Protein AF-A0A1M6LC86-F1 (afdb_monomer_lite)

Sequence (223 aa):
MSDSKTRDWLEAHRDYAHEDRCLIWPFTRDRRDGRGRTSLDGERRAHPIMCKMVNGPPPADKPQAAHSCGNGHLGCVNPRHLSWANNSENQHQRYAHGRANSHTQGSRSQFTPEQIETIRSQWGEFTQERLAEMYGVSISTIQYYLNDREKRGHDGVKHWSSDDDDQLRQGVAEGLSLNQLAALVGRSRKATEHRVYRIGLTSGQRPTPKKERGLSEEAGGRT

Structure (mmCIF, N/CA/C/O backbone):
data_AF-A0A1M6LC86-F1
#
_entry.id   AF-A0A1M6LC86-F1
#
loop_
_atom_site.group_PDB
_atom_site.id
_atom_site.type_symbol
_atom_site.label_atom_id
_atom_site.label_alt_id
_atom_site.label_comp_id
_atom_site.label_asym_id
_atom_site.label_entity_id
_atom_site.label_seq_id
_atom_site.pdbx_PDB_ins_code
_atom_site.Cartn_x
_atom_site.Cartn_y
_atom_site.Cartn_z
_atom_site.occupancy
_atom_site.B_iso_or_equiv
_atom_site.auth_seq_id
_atom_site.auth_comp_id
_atom_site.auth_asym_id
_atom_site.auth_atom_id
_atom_site.pdbx_PDB_model_num
ATOM 1 N N . MET A 1 1 ? 33.631 -2.565 -12.394 1.00 45.91 1 MET A N 1
ATOM 2 C CA . MET A 1 1 ? 33.540 -3.558 -13.494 1.00 45.91 1 MET A CA 1
ATOM 3 C C . MET A 1 1 ? 32.195 -4.298 -13.566 1.00 45.91 1 MET A C 1
ATOM 5 O O . MET A 1 1 ? 31.911 -4.861 -14.612 1.00 45.91 1 MET A O 1
ATOM 9 N N . SER A 1 2 ? 31.341 -4.284 -12.527 1.00 58.00 2 SER A N 1
ATOM 10 C CA . SER A 1 2 ? 30.025 -4.959 -12.557 1.00 58.00 2 SER A CA 1
ATOM 11 C C . SER A 1 2 ? 28.951 -4.228 -13.383 1.00 58.00 2 SER A C 1
ATOM 13 O O . SER A 1 2 ? 28.090 -4.887 -13.960 1.00 58.00 2 SER A O 1
ATOM 15 N N . ASP A 1 3 ? 29.003 -2.893 -13.459 1.00 64.56 3 ASP A N 1
ATOM 16 C CA . ASP A 1 3 ? 27.892 -2.084 -13.991 1.00 64.56 3 ASP A CA 1
ATOM 17 C C . ASP A 1 3 ? 27.724 -2.181 -15.519 1.00 64.56 3 ASP A C 1
ATOM 19 O O . ASP A 1 3 ? 26.595 -2.144 -16.008 1.00 64.56 3 ASP A O 1
ATOM 23 N N . SER A 1 4 ? 28.819 -2.394 -16.267 1.00 79.12 4 SER A N 1
ATOM 24 C CA . SER A 1 4 ? 28.772 -2.622 -17.726 1.00 79.12 4 SER A CA 1
ATOM 25 C C . SER A 1 4 ? 27.978 -3.884 -18.047 1.00 79.12 4 SER A C 1
ATOM 27 O O . SER A 1 4 ? 26.986 -3.825 -18.756 1.00 79.12 4 SER A O 1
ATOM 29 N N . LYS A 1 5 ? 28.310 -5.011 -17.401 1.00 89.44 5 LYS A N 1
ATOM 30 C CA . LYS A 1 5 ? 27.673 -6.308 -17.674 1.00 89.44 5 LYS A CA 1
ATOM 31 C C . LYS A 1 5 ? 26.162 -6.296 -17.421 1.00 89.44 5 LYS A C 1
ATOM 33 O O . LYS A 1 5 ? 25.410 -6.949 -18.139 1.00 89.44 5 LYS A O 1
ATOM 38 N N . THR A 1 6 ? 25.712 -5.578 -16.390 1.00 92.69 6 THR A N 1
ATOM 39 C CA . THR A 1 6 ? 24.280 -5.427 -16.103 1.00 92.69 6 THR A CA 1
ATOM 40 C C . THR A 1 6 ? 23.568 -4.548 -17.126 1.00 92.69 6 THR A C 1
ATOM 42 O O . THR A 1 6 ? 22.430 -4.859 -17.471 1.00 92.69 6 THR A O 1
ATOM 45 N N . ARG A 1 7 ? 24.222 -3.484 -17.618 1.00 93.69 7 ARG A N 1
ATOM 46 C CA . ARG A 1 7 ? 23.675 -2.613 -18.666 1.00 93.69 7 ARG A CA 1
ATOM 47 C C . ARG A 1 7 ? 23.566 -3.368 -19.985 1.00 93.69 7 ARG A C 1
ATOM 49 O O . ARG A 1 7 ? 22.463 -3.476 -20.507 1.00 93.69 7 ARG A O 1
ATOM 56 N N . ASP A 1 8 ? 24.665 -3.972 -20.430 1.00 95.00 8 ASP A N 1
ATOM 57 C CA . ASP A 1 8 ? 24.753 -4.700 -21.700 1.00 95.00 8 ASP A CA 1
ATOM 58 C C . ASP A 1 8 ? 23.691 -5.807 -21.776 1.00 95.00 8 ASP A C 1
ATOM 60 O O . ASP A 1 8 ? 23.038 -6.009 -22.799 1.00 95.00 8 ASP A O 1
ATOM 64 N N . TRP A 1 9 ? 23.455 -6.508 -20.659 1.00 96.31 9 TRP A N 1
ATOM 65 C CA . TRP A 1 9 ? 22.423 -7.538 -20.602 1.00 96.31 9 TRP A CA 1
ATOM 66 C C . TRP A 1 9 ? 21.007 -6.960 -20.707 1.00 96.31 9 TRP A C 1
ATOM 68 O O . TRP A 1 9 ? 20.184 -7.528 -21.421 1.00 96.31 9 TRP A O 1
ATOM 78 N N . LEU A 1 10 ? 20.702 -5.851 -20.021 1.00 96.31 10 LEU A N 1
ATOM 79 C CA . LEU A 1 10 ? 19.389 -5.203 -20.132 1.00 96.31 10 LEU A CA 1
ATOM 80 C C . LEU A 1 10 ? 19.144 -4.705 -21.561 1.00 96.31 10 LEU A C 1
ATOM 82 O O . LEU A 1 10 ? 18.071 -4.946 -22.107 1.00 96.31 10 LEU A O 1
ATOM 86 N N . GLU A 1 11 ? 20.149 -4.085 -22.182 1.00 95.88 11 GLU A N 1
ATOM 87 C CA . GLU A 1 11 ? 20.077 -3.599 -23.562 1.00 95.88 11 GLU A CA 1
ATOM 88 C C . GLU A 1 11 ? 19.833 -4.739 -24.554 1.00 95.88 11 GLU A C 1
ATOM 90 O O . GLU A 1 11 ? 18.930 -4.638 -25.382 1.00 95.88 11 GLU A O 1
ATOM 95 N N . ALA A 1 12 ? 20.543 -5.862 -24.412 1.00 96.81 12 ALA A N 1
ATOM 96 C CA . ALA A 1 12 ? 20.359 -7.038 -25.263 1.00 96.81 12 ALA A CA 1
ATOM 97 C C . ALA A 1 12 ? 18.967 -7.690 -25.140 1.00 96.81 12 ALA A C 1
ATOM 99 O O . ALA A 1 12 ? 18.560 -8.438 -26.027 1.00 96.81 12 ALA A O 1
ATOM 100 N N . HIS A 1 13 ? 18.231 -7.429 -24.053 1.00 97.12 13 HIS A N 1
ATOM 101 C CA . HIS A 1 13 ? 16.917 -8.028 -23.790 1.00 97.12 13 HIS A CA 1
ATOM 102 C C . HIS A 1 13 ? 15.770 -7.008 -23.777 1.00 97.12 13 HIS A C 1
ATOM 104 O O . HIS A 1 13 ? 14.646 -7.358 -23.410 1.00 97.12 13 HIS A O 1
ATOM 110 N N . ARG A 1 14 ? 16.016 -5.760 -24.195 1.00 95.81 14 ARG A N 1
ATOM 111 C CA . ARG A 1 14 ? 14.991 -4.703 -24.217 1.00 95.81 14 ARG A CA 1
ATOM 112 C C . ARG A 1 14 ? 13.806 -5.019 -25.135 1.00 95.81 14 ARG A C 1
ATOM 114 O O . ARG A 1 14 ? 12.700 -4.562 -24.876 1.00 95.81 14 ARG A O 1
ATOM 121 N N . ASP A 1 15 ? 14.036 -5.849 -26.151 1.00 94.06 15 ASP A N 1
ATOM 122 C CA . ASP A 1 15 ? 13.035 -6.253 -27.143 1.00 94.06 15 ASP A CA 1
ATOM 123 C C . ASP A 1 15 ? 12.469 -7.662 -26.883 1.00 94.06 15 ASP A C 1
ATOM 125 O O . ASP A 1 15 ? 11.796 -8.234 -27.743 1.00 94.06 15 ASP A O 1
ATOM 129 N N . TYR A 1 16 ? 12.713 -8.238 -25.695 1.00 96.00 16 TYR A N 1
ATOM 130 C CA . TYR A 1 16 ? 12.311 -9.604 -25.339 1.00 96.00 16 TYR A CA 1
ATOM 131 C C . TYR A 1 16 ? 10.834 -9.892 -25.658 1.00 96.00 16 TYR A C 1
ATOM 133 O O . TYR A 1 16 ? 9.931 -9.349 -25.021 1.00 96.00 16 TYR A O 1
ATOM 141 N N . ALA A 1 17 ? 10.602 -10.755 -26.654 1.00 90.50 17 ALA A N 1
ATOM 142 C CA . ALA A 1 17 ? 9.337 -10.875 -27.386 1.00 90.50 17 ALA A CA 1
ATOM 143 C C . ALA A 1 17 ? 8.165 -11.499 -26.609 1.00 90.50 17 ALA A C 1
ATOM 145 O O . ALA A 1 17 ? 7.016 -11.329 -27.002 1.00 90.50 17 ALA A O 1
ATOM 146 N N . HIS A 1 18 ? 8.432 -12.245 -25.535 1.00 90.38 18 HIS A N 1
ATOM 147 C CA . HIS A 1 18 ? 7.413 -13.091 -24.910 1.00 90.38 18 HIS A CA 1
ATOM 148 C C . HIS A 1 18 ? 6.571 -12.323 -23.891 1.00 90.38 18 HIS A C 1
ATOM 150 O O . HIS A 1 18 ? 7.086 -11.884 -22.869 1.00 90.38 18 HIS A O 1
ATOM 156 N N . GLU A 1 19 ? 5.271 -12.199 -24.148 1.00 87.62 19 GLU A N 1
ATOM 157 C CA . GLU A 1 19 ? 4.296 -11.514 -23.281 1.00 87.62 19 GLU A CA 1
ATOM 158 C C . GLU A 1 19 ? 3.812 -12.366 -22.110 1.00 87.62 19 GLU A C 1
ATOM 160 O O . GLU A 1 19 ? 3.428 -11.849 -21.068 1.00 87.62 19 GLU A O 1
ATOM 165 N N . ASP A 1 20 ? 3.860 -13.682 -22.254 1.00 85.38 20 ASP A N 1
ATOM 166 C CA . ASP A 1 20 ? 3.350 -14.667 -21.305 1.00 85.38 20 ASP A CA 1
ATOM 167 C C . ASP A 1 20 ? 4.427 -15.173 -20.330 1.00 85.38 20 ASP A C 1
ATOM 169 O O . ASP A 1 20 ? 4.117 -15.710 -19.265 1.00 85.38 20 ASP A O 1
ATOM 173 N N . ARG A 1 21 ? 5.712 -14.972 -20.652 1.00 90.88 21 ARG A N 1
ATOM 174 C CA . ARG A 1 21 ? 6.843 -15.508 -19.878 1.00 90.88 21 ARG A CA 1
ATOM 175 C C . ARG A 1 21 ? 7.618 -14.422 -19.155 1.00 90.88 21 ARG A C 1
ATOM 177 O O . ARG A 1 21 ? 7.910 -13.368 -19.705 1.00 90.88 21 ARG A O 1
ATOM 184 N N . CYS A 1 22 ? 8.006 -14.674 -17.909 1.00 95.12 22 CYS A N 1
ATOM 185 C CA . CYS A 1 22 ? 8.882 -13.753 -17.192 1.00 95.12 22 CYS A CA 1
ATOM 186 C C . CYS A 1 22 ? 10.327 -13.872 -17.688 1.00 95.12 22 CYS A C 1
ATOM 188 O O . CYS A 1 22 ? 10.890 -14.962 -17.738 1.00 95.12 22 CYS A O 1
ATOM 190 N N . LEU A 1 23 ? 10.949 -12.727 -17.953 1.00 96.44 23 LEU A N 1
ATOM 191 C CA . LEU A 1 23 ? 12.389 -12.610 -18.118 1.00 96.44 23 LEU A CA 1
ATOM 192 C C . LEU A 1 23 ? 12.995 -12.400 -16.729 1.00 96.44 23 LEU A C 1
ATOM 194 O O . LEU A 1 23 ? 12.809 -11.344 -16.123 1.00 96.44 23 LEU A O 1
ATOM 198 N N . ILE A 1 24 ? 13.649 -13.422 -16.185 1.00 96.81 24 ILE A N 1
ATOM 199 C CA . ILE A 1 24 ? 14.181 -13.383 -14.820 1.00 96.81 24 ILE A CA 1
ATOM 200 C C . ILE A 1 24 ? 15.589 -12.797 -14.819 1.00 96.81 24 ILE A C 1
ATOM 202 O O . ILE A 1 24 ? 16.444 -13.212 -15.597 1.00 96.81 24 ILE A O 1
ATOM 206 N N . TRP A 1 25 ? 15.830 -11.849 -13.912 1.00 96.69 25 TRP A N 1
ATOM 207 C CA . TRP A 1 25 ? 17.138 -11.242 -13.696 1.00 96.69 25 TRP A CA 1
ATOM 208 C C . TRP A 1 25 ? 18.194 -12.314 -13.380 1.00 96.69 25 TRP A C 1
ATOM 210 O O . TRP A 1 25 ? 18.061 -12.992 -12.355 1.00 96.69 25 TRP A O 1
ATOM 220 N N . PRO A 1 26 ? 19.246 -12.469 -14.207 1.00 95.81 26 PRO A N 1
ATOM 221 C CA . PRO A 1 26 ? 20.194 -13.575 -14.070 1.00 95.81 26 PRO A CA 1
ATOM 222 C C . PRO A 1 26 ? 21.295 -13.298 -13.038 1.00 95.81 26 PRO A C 1
ATOM 224 O O . PRO A 1 26 ? 22.107 -14.173 -12.749 1.00 95.81 26 PRO A O 1
ATOM 227 N N . PHE A 1 27 ? 21.351 -12.079 -12.495 1.00 94.31 27 PHE A N 1
ATOM 228 C CA . PHE A 1 27 ? 22.344 -11.673 -11.506 1.00 94.31 27 PHE A CA 1
ATOM 229 C C . PHE A 1 27 ? 21.750 -11.661 -10.091 1.00 94.31 27 PHE A C 1
ATOM 231 O O . PHE A 1 27 ? 20.669 -12.188 -9.822 1.00 94.31 27 PHE A O 1
ATOM 238 N N . THR A 1 28 ? 22.473 -11.042 -9.156 1.00 94.44 28 THR A N 1
ATOM 239 C CA . THR A 1 28 ? 22.087 -10.951 -7.749 1.00 94.44 28 THR A CA 1
ATOM 240 C C . THR A 1 28 ? 20.668 -10.412 -7.584 1.00 94.44 28 THR A C 1
ATOM 242 O O . THR A 1 28 ? 20.334 -9.326 -8.059 1.00 94.44 28 THR A O 1
ATOM 245 N N . ARG A 1 29 ? 19.851 -11.154 -6.837 1.00 94.94 29 ARG A N 1
ATOM 246 C CA . ARG A 1 29 ? 18.542 -10.719 -6.346 1.00 94.94 29 ARG A CA 1
ATOM 247 C C . ARG A 1 29 ? 18.636 -10.398 -4.861 1.00 94.94 29 ARG A C 1
ATOM 249 O O . ARG A 1 29 ? 19.466 -10.966 -4.147 1.00 94.94 29 ARG A O 1
ATOM 256 N N . ASP A 1 30 ? 17.828 -9.456 -4.403 1.00 91.50 30 ASP A N 1
ATOM 257 C CA . ASP A 1 30 ? 17.772 -9.119 -2.991 1.00 91.50 30 ASP A CA 1
ATOM 258 C C . ASP A 1 30 ? 17.136 -10.272 -2.206 1.00 91.50 30 ASP A C 1
ATOM 260 O O . ASP A 1 30 ? 16.124 -10.831 -2.622 1.00 91.50 30 ASP A O 1
ATOM 264 N N . ARG A 1 31 ? 17.724 -10.652 -1.070 1.00 89.25 31 ARG A N 1
ATOM 265 C CA . ARG A 1 31 ? 17.225 -11.786 -0.276 1.00 89.25 31 ARG A CA 1
ATOM 266 C C . ARG A 1 31 ? 15.901 -11.485 0.427 1.00 89.25 31 ARG A C 1
ATOM 268 O O . ARG A 1 31 ? 15.200 -12.421 0.788 1.00 89.25 31 ARG A O 1
ATOM 275 N N . ARG A 1 32 ? 15.570 -10.208 0.645 1.00 87.81 32 ARG A N 1
ATOM 276 C CA . ARG A 1 32 ? 14.365 -9.791 1.368 1.00 87.81 32 ARG A CA 1
ATOM 277 C C . ARG A 1 32 ? 13.140 -9.751 0.465 1.00 87.81 32 ARG A C 1
ATOM 279 O O . ARG A 1 32 ? 12.074 -10.184 0.884 1.00 87.81 32 ARG A O 1
ATOM 286 N N . ASP A 1 33 ? 13.271 -9.176 -0.728 1.00 88.62 33 ASP A N 1
ATOM 287 C CA . ASP A 1 33 ? 12.136 -8.951 -1.634 1.00 88.62 33 ASP A CA 1
ATOM 288 C C . ASP A 1 33 ? 12.248 -9.688 -2.979 1.00 88.62 33 ASP A C 1
ATOM 290 O O . ASP A 1 33 ? 11.335 -9.591 -3.800 1.00 88.62 33 ASP A O 1
ATOM 294 N N . GLY A 1 34 ? 13.347 -10.419 -3.203 1.00 91.38 34 GLY A N 1
ATOM 295 C CA . GLY A 1 34 ? 13.603 -11.236 -4.391 1.00 91.38 34 GLY A CA 1
ATOM 296 C C . GLY A 1 34 ? 13.790 -10.442 -5.688 1.00 91.38 34 GLY A C 1
ATOM 297 O O . GLY A 1 34 ? 13.928 -11.028 -6.766 1.00 91.38 34 GLY A O 1
ATOM 298 N N . ARG A 1 35 ? 13.830 -9.105 -5.621 1.00 94.19 35 ARG A N 1
ATOM 299 C CA . ARG A 1 35 ? 13.973 -8.246 -6.801 1.00 94.19 35 ARG A CA 1
ATOM 300 C C . ARG A 1 35 ? 15.411 -8.253 -7.307 1.00 94.19 35 ARG A C 1
ATOM 302 O O . ARG A 1 35 ? 16.360 -8.311 -6.527 1.00 94.19 35 ARG A O 1
ATOM 309 N N . GLY A 1 36 ? 15.581 -8.145 -8.624 1.00 95.06 36 GLY A N 1
ATOM 310 C CA . GLY A 1 36 ? 16.905 -8.008 -9.231 1.00 95.06 36 GLY A CA 1
ATOM 311 C C . GLY A 1 36 ? 17.622 -6.752 -8.740 1.00 95.06 36 GLY A C 1
ATOM 312 O O . GLY A 1 36 ? 17.042 -5.665 -8.793 1.00 95.06 36 GLY A O 1
ATOM 313 N N . ARG A 1 37 ? 18.860 -6.908 -8.259 1.00 94.50 37 ARG A N 1
ATOM 314 C CA . ARG A 1 37 ? 19.716 -5.812 -7.795 1.00 94.50 37 ARG A CA 1
ATOM 315 C C . ARG A 1 37 ? 20.705 -5.382 -8.862 1.00 94.50 37 ARG A C 1
ATOM 317 O O . ARG A 1 37 ? 21.266 -6.213 -9.574 1.00 94.50 37 ARG A O 1
ATOM 324 N N . THR A 1 38 ? 20.935 -4.081 -8.904 1.00 92.88 38 THR A N 1
ATOM 325 C CA . THR A 1 38 ? 21.927 -3.404 -9.740 1.00 92.88 38 THR A CA 1
ATOM 326 C C . THR A 1 38 ? 22.333 -2.098 -9.046 1.00 92.88 38 THR A C 1
ATOM 328 O O . THR A 1 38 ? 21.739 -1.752 -8.028 1.00 92.88 38 THR A O 1
ATOM 331 N N . SER A 1 39 ? 23.348 -1.409 -9.556 1.00 90.31 39 SER A N 1
ATOM 332 C CA . SER A 1 39 ? 23.731 -0.049 -9.134 1.00 90.31 39 SER A CA 1
ATOM 333 C C . SER A 1 39 ? 23.780 0.909 -10.329 1.00 90.31 39 SER A C 1
ATOM 335 O O . SER A 1 39 ? 24.422 1.957 -10.287 1.00 90.31 39 SER A O 1
ATOM 337 N N . LEU A 1 40 ? 23.135 0.514 -11.425 1.00 88.81 40 LEU A N 1
ATOM 338 C CA . LEU A 1 40 ? 23.197 1.188 -12.706 1.00 88.81 40 LEU A CA 1
ATOM 339 C C . LEU A 1 40 ? 22.372 2.482 -12.686 1.00 88.81 40 LEU A C 1
ATOM 341 O O . LEU A 1 40 ? 21.235 2.492 -12.226 1.00 88.81 40 LEU A O 1
ATOM 345 N N . ASP A 1 41 ? 22.957 3.574 -13.181 1.00 84.69 41 ASP A N 1
ATOM 346 C CA . ASP A 1 41 ? 22.339 4.908 -13.251 1.00 84.69 41 ASP A CA 1
ATOM 347 C C . ASP A 1 41 ? 21.768 5.408 -11.905 1.00 84.69 41 ASP A C 1
ATOM 349 O O . ASP A 1 41 ? 20.780 6.141 -11.863 1.00 84.69 41 ASP A O 1
ATOM 353 N N . GLY A 1 42 ? 22.378 4.993 -10.786 1.00 86.19 42 GLY A N 1
ATOM 354 C CA . GLY A 1 42 ? 21.930 5.331 -9.430 1.00 86.19 42 GLY A CA 1
ATOM 355 C C . GLY A 1 42 ? 20.708 4.541 -8.943 1.00 86.19 42 GLY A C 1
ATOM 356 O O . GLY A 1 42 ? 20.289 4.712 -7.797 1.00 86.19 42 GLY A O 1
ATOM 357 N N . GLU A 1 43 ? 20.157 3.651 -9.769 1.00 89.06 43 GLU A N 1
ATOM 358 C CA . GLU A 1 43 ? 19.012 2.814 -9.431 1.00 89.06 43 GLU A CA 1
ATOM 359 C C . GLU A 1 43 ? 19.470 1.476 -8.830 1.00 89.06 43 GLU A C 1
ATOM 361 O O . GLU A 1 43 ? 20.385 0.813 -9.321 1.00 89.06 43 GLU A O 1
ATOM 366 N N . ARG A 1 44 ? 18.811 1.059 -7.741 1.00 91.69 44 ARG A N 1
ATOM 367 C CA . ARG A 1 44 ? 19.174 -0.159 -6.996 1.00 91.69 44 ARG A CA 1
ATOM 368 C C . ARG A 1 44 ? 18.503 -1.418 -7.540 1.00 91.69 44 ARG A C 1
ATOM 370 O O . ARG A 1 44 ? 18.861 -2.537 -7.161 1.00 91.69 44 ARG A O 1
ATOM 377 N N . ARG A 1 45 ? 17.475 -1.252 -8.374 1.00 94.56 45 ARG A N 1
ATOM 378 C CA . ARG A 1 45 ? 16.613 -2.327 -8.875 1.00 94.56 45 ARG A CA 1
ATOM 379 C C . ARG A 1 45 ? 16.704 -2.438 -10.393 1.00 94.56 45 ARG A C 1
ATOM 381 O O . ARG A 1 45 ? 16.740 -1.447 -11.097 1.00 94.56 45 ARG A O 1
ATOM 388 N N . ALA A 1 46 ? 16.696 -3.659 -10.918 1.00 96.19 46 ALA A N 1
ATOM 389 C CA . ALA A 1 46 ? 16.842 -3.871 -12.363 1.00 96.19 46 ALA A CA 1
ATOM 390 C C . ALA A 1 46 ? 15.574 -3.512 -13.169 1.00 96.19 46 ALA A C 1
ATOM 392 O O . ALA A 1 46 ? 15.662 -2.994 -14.278 1.00 96.19 46 ALA A O 1
ATOM 393 N N . HIS A 1 47 ? 14.381 -3.750 -12.612 1.00 96.12 47 HIS A N 1
ATOM 394 C CA . HIS A 1 47 ? 13.121 -3.545 -13.340 1.00 96.12 47 HIS A CA 1
ATOM 395 C C . HIS A 1 47 ? 12.783 -2.076 -13.664 1.00 96.12 47 HIS A C 1
ATOM 397 O O . HIS A 1 47 ? 12.308 -1.851 -14.773 1.00 96.12 47 HIS A O 1
ATOM 403 N N . PRO A 1 48 ? 13.029 -1.056 -12.807 1.00 96.25 48 PRO A N 1
ATOM 404 C CA . PRO A 1 48 ? 12.763 0.332 -13.182 1.00 96.25 48 PRO A CA 1
ATOM 405 C C . PRO A 1 48 ? 13.699 0.806 -14.293 1.00 96.25 48 PRO A C 1
ATOM 407 O O . PRO A 1 48 ? 13.292 1.614 -15.119 1.00 96.25 48 PRO A O 1
ATOM 410 N N . ILE A 1 49 ? 14.918 0.260 -14.365 1.00 96.62 49 ILE A N 1
ATOM 411 C CA . ILE A 1 49 ? 15.853 0.550 -15.455 1.00 96.62 49 ILE A CA 1
ATOM 412 C C . ILE A 1 49 ? 15.330 -0.015 -16.771 1.00 96.62 49 ILE A C 1
ATOM 414 O O . ILE A 1 49 ? 15.229 0.733 -17.738 1.00 96.62 49 ILE A O 1
ATOM 418 N N . MET A 1 50 ? 14.930 -1.293 -16.803 1.00 97.44 50 MET A N 1
ATOM 419 C CA . MET A 1 50 ? 14.304 -1.867 -17.999 1.00 97.44 50 MET A CA 1
ATOM 420 C C . MET A 1 50 ? 13.057 -1.067 -18.404 1.00 97.44 50 MET A C 1
ATOM 422 O O . MET A 1 50 ? 12.921 -0.696 -19.563 1.00 97.44 50 MET A O 1
ATOM 426 N N . CYS A 1 51 ? 12.188 -0.729 -17.443 1.00 97.25 51 CYS A N 1
ATOM 427 C CA . CYS A 1 51 ? 10.999 0.094 -17.682 1.00 97.25 51 CYS A CA 1
ATOM 428 C C . CYS A 1 51 ? 11.368 1.449 -18.303 1.00 97.25 51 CYS A C 1
ATOM 430 O O . CYS A 1 51 ? 10.733 1.873 -19.262 1.00 97.25 51 CYS A O 1
ATOM 432 N N . LYS A 1 52 ? 12.433 2.097 -17.818 1.00 96.69 52 LYS A N 1
ATOM 433 C CA . LYS A 1 52 ? 12.945 3.352 -18.377 1.00 96.69 52 LYS A CA 1
ATOM 434 C C . LYS A 1 52 ? 13.504 3.192 -19.792 1.00 96.69 52 LYS A C 1
ATOM 436 O O . LYS A 1 52 ? 13.310 4.080 -20.616 1.00 96.69 52 LYS A O 1
ATOM 441 N N . MET A 1 53 ? 14.173 2.077 -20.089 1.00 95.31 53 MET A N 1
ATOM 442 C CA . MET A 1 53 ? 14.723 1.792 -21.420 1.00 95.31 53 MET A CA 1
ATOM 443 C C . MET A 1 53 ? 13.636 1.603 -22.486 1.00 95.31 53 MET A C 1
ATOM 445 O O . MET A 1 53 ? 13.873 1.940 -23.646 1.00 95.31 53 MET A O 1
ATOM 449 N N . VAL A 1 54 ? 12.464 1.071 -22.119 1.00 96.62 54 VAL A N 1
ATOM 450 C CA . VAL A 1 54 ? 11.377 0.794 -23.080 1.00 96.62 54 VAL A CA 1
ATOM 451 C C . VAL A 1 54 ? 10.260 1.835 -23.075 1.00 96.62 54 VAL A C 1
ATOM 453 O O . VAL A 1 54 ? 9.746 2.162 -24.137 1.00 96.62 54 VAL A O 1
ATOM 456 N N . ASN A 1 55 ? 9.926 2.407 -21.916 1.00 95.44 55 ASN A N 1
ATOM 457 C CA . ASN A 1 55 ? 8.825 3.366 -21.765 1.00 95.44 55 ASN A CA 1
ATOM 458 C C . ASN A 1 55 ? 9.299 4.818 -21.579 1.00 95.44 55 ASN A C 1
ATOM 460 O O . ASN A 1 55 ? 8.475 5.722 -21.462 1.00 95.44 55 ASN A O 1
ATOM 464 N N . GLY A 1 56 ? 10.611 5.057 -21.505 1.00 95.44 56 GLY A N 1
ATOM 465 C CA . GLY A 1 56 ? 11.162 6.366 -21.157 1.00 95.44 56 GLY A CA 1
ATOM 466 C C . GLY A 1 56 ? 11.067 6.685 -19.654 1.00 95.44 56 GLY A C 1
ATOM 467 O O . GLY A 1 56 ? 10.708 5.825 -18.844 1.00 95.44 56 GLY A O 1
ATOM 468 N N . PRO A 1 57 ? 11.442 7.910 -19.240 1.00 94.94 57 PRO A N 1
ATOM 469 C CA . PRO A 1 57 ? 11.446 8.309 -17.832 1.00 94.94 57 PRO A CA 1
ATOM 470 C C . PRO A 1 57 ? 10.042 8.249 -17.200 1.00 94.94 57 PRO A C 1
ATOM 472 O O . PRO A 1 57 ? 9.047 8.416 -17.907 1.00 94.94 57 PRO A O 1
ATOM 475 N N . PRO A 1 58 ? 9.945 8.035 -15.874 1.00 95.50 58 PRO A N 1
ATOM 476 C CA . PRO A 1 58 ? 8.659 8.006 -15.188 1.00 95.50 58 PRO A CA 1
ATOM 477 C C . PRO A 1 58 ? 7.947 9.365 -15.280 1.00 95.50 58 PRO A C 1
ATOM 479 O O . PRO A 1 58 ? 8.575 10.396 -15.014 1.00 95.50 58 PRO A O 1
ATOM 482 N N . PRO A 1 59 ? 6.640 9.390 -15.592 1.00 94.25 59 PRO A N 1
ATOM 483 C CA . PRO A 1 59 ? 5.799 10.563 -15.385 1.00 94.25 59 PRO A CA 1
ATOM 484 C C . PRO A 1 59 ? 5.766 10.974 -13.906 1.00 94.25 59 PRO A C 1
ATOM 486 O O . PRO A 1 59 ? 5.878 10.129 -13.015 1.00 94.25 59 PRO A O 1
ATOM 489 N N . ALA A 1 60 ? 5.570 12.267 -13.630 1.00 93.19 60 ALA A N 1
ATOM 490 C CA . ALA A 1 60 ? 5.592 12.807 -12.265 1.00 93.19 60 ALA A CA 1
ATOM 491 C C . ALA A 1 60 ? 4.517 12.193 -11.346 1.00 93.19 60 ALA A C 1
ATOM 493 O O . ALA A 1 60 ? 4.748 12.004 -10.153 1.00 93.19 60 ALA A O 1
ATOM 494 N N . ASP A 1 61 ? 3.355 11.852 -11.900 1.00 92.81 61 ASP A N 1
ATOM 495 C CA . ASP A 1 61 ? 2.235 11.227 -11.197 1.00 92.81 61 ASP A CA 1
ATOM 496 C C . ASP A 1 61 ? 2.382 9.702 -11.057 1.00 92.81 61 ASP A C 1
ATOM 498 O O . ASP A 1 61 ? 1.707 9.097 -10.222 1.00 92.81 61 ASP A O 1
ATOM 502 N N . LYS A 1 62 ? 3.291 9.073 -11.818 1.00 93.38 62 LYS A N 1
ATOM 503 C CA . LYS A 1 62 ? 3.490 7.614 -11.880 1.00 93.38 62 LYS A CA 1
ATOM 504 C C . LYS A 1 62 ? 4.950 7.211 -11.634 1.00 93.38 62 LYS A C 1
ATOM 506 O O . LYS A 1 62 ? 5.599 6.642 -12.513 1.00 93.38 62 LYS A O 1
ATOM 511 N N . PRO A 1 63 ? 5.486 7.458 -10.424 1.00 92.12 63 PRO A N 1
ATOM 512 C CA . PRO A 1 63 ? 6.908 7.270 -10.150 1.00 92.12 63 PRO A CA 1
ATOM 513 C C . PRO A 1 63 ? 7.340 5.802 -9.982 1.00 92.12 63 PRO A C 1
ATOM 515 O O . PRO A 1 63 ? 8.525 5.546 -9.772 1.00 92.12 63 PRO A O 1
ATOM 518 N N . GLN A 1 64 ? 6.426 4.822 -10.004 1.00 93.19 64 GLN A N 1
ATOM 519 C CA . GLN A 1 64 ? 6.748 3.419 -9.716 1.00 93.19 64 GLN A CA 1
ATOM 520 C C . GLN A 1 64 ? 6.679 2.541 -10.959 1.00 93.19 64 GLN A C 1
ATOM 522 O O . GLN A 1 64 ? 5.697 2.577 -11.686 1.00 93.19 64 GLN A O 1
ATOM 527 N N . ALA A 1 65 ? 7.681 1.687 -11.169 1.00 94.50 65 ALA A N 1
ATOM 528 C CA . ALA A 1 65 ? 7.583 0.607 -12.146 1.00 94.50 65 ALA A CA 1
ATOM 529 C C . ALA A 1 65 ? 6.776 -0.553 -11.540 1.00 94.50 65 ALA A C 1
ATOM 531 O O . ALA A 1 65 ? 7.169 -1.114 -10.511 1.00 94.50 65 ALA A O 1
ATOM 532 N N . ALA A 1 66 ? 5.654 -0.894 -12.168 1.00 93.81 66 ALA A N 1
ATOM 533 C CA . ALA A 1 66 ? 4.751 -1.958 -11.744 1.00 93.81 66 ALA A CA 1
ATOM 534 C C . ALA A 1 66 ? 4.811 -3.158 -12.697 1.00 93.81 66 ALA A C 1
ATOM 536 O O . ALA A 1 66 ? 5.191 -3.020 -13.859 1.00 93.81 66 ALA A O 1
ATOM 537 N N . HIS A 1 67 ? 4.448 -4.337 -12.181 1.00 92.88 67 HIS A N 1
ATOM 538 C CA . HIS A 1 67 ? 4.486 -5.604 -12.912 1.00 92.88 67 HIS A CA 1
ATOM 539 C C . HIS A 1 67 ? 3.076 -6.114 -13.198 1.00 92.88 67 HIS A C 1
ATOM 541 O O . HIS A 1 67 ? 2.406 -6.569 -12.271 1.00 92.88 67 HIS A O 1
ATOM 547 N N . SER A 1 68 ? 2.686 -6.189 -14.470 1.00 90.25 68 SER A N 1
ATOM 548 C CA . SER A 1 68 ? 1.411 -6.800 -14.888 1.00 90.25 68 SER A CA 1
ATOM 549 C C . SER A 1 68 ? 1.370 -8.323 -14.718 1.00 90.25 68 SER A C 1
ATOM 551 O O . SER A 1 68 ? 0.304 -8.925 -14.722 1.00 90.25 68 SER A O 1
ATOM 553 N N . CYS A 1 69 ? 2.526 -8.973 -14.556 1.00 87.00 69 CYS A N 1
ATOM 554 C CA . CYS A 1 69 ? 2.620 -10.408 -14.270 1.00 87.00 69 CYS A CA 1
ATOM 555 C C . CYS A 1 69 ? 2.588 -10.731 -12.770 1.00 87.00 69 CYS A C 1
ATOM 557 O O . CYS A 1 69 ? 2.684 -11.895 -12.379 1.00 87.00 69 CYS A O 1
ATOM 559 N N . GLY A 1 70 ? 2.613 -9.711 -11.909 1.00 86.69 70 GLY A N 1
ATOM 560 C CA . GLY A 1 70 ? 2.834 -9.846 -10.474 1.00 86.69 70 GLY A CA 1
ATOM 561 C C . GLY A 1 70 ? 4.243 -10.323 -10.090 1.00 86.69 70 GLY A C 1
ATOM 562 O O . GLY A 1 70 ? 4.717 -9.987 -9.015 1.00 86.69 70 GLY A O 1
ATOM 563 N N . ASN A 1 71 ? 4.989 -11.053 -10.923 1.00 90.25 71 ASN A N 1
ATOM 564 C CA . ASN A 1 71 ? 6.237 -11.775 -10.602 1.00 90.25 71 ASN A CA 1
ATOM 565 C C . ASN A 1 71 ? 7.493 -10.923 -10.304 1.00 90.25 71 ASN A C 1
ATOM 567 O O . ASN A 1 71 ? 8.604 -11.456 -10.290 1.00 90.25 71 ASN A O 1
ATOM 571 N N . GLY A 1 72 ? 7.360 -9.637 -9.970 1.00 89.06 72 GLY A N 1
ATOM 572 C CA . GLY A 1 72 ? 8.491 -8.768 -9.615 1.00 89.06 72 GLY A CA 1
ATOM 573 C C . GLY A 1 72 ? 9.364 -9.301 -8.470 1.00 89.06 72 GLY A C 1
ATOM 574 O O . GLY A 1 72 ? 10.589 -9.216 -8.539 1.00 89.06 72 GLY A O 1
ATOM 575 N N . HIS A 1 73 ? 8.758 -9.942 -7.464 1.00 90.00 73 HIS A N 1
ATOM 576 C CA . HIS A 1 73 ? 9.473 -10.587 -6.348 1.00 90.00 73 HIS A CA 1
ATOM 577 C C . HIS A 1 73 ? 10.263 -11.855 -6.730 1.00 90.00 73 HIS A C 1
ATOM 579 O O . HIS A 1 73 ? 11.028 -12.359 -5.923 1.00 90.00 73 HIS A O 1
ATOM 585 N N . LEU A 1 74 ? 10.095 -12.388 -7.947 1.00 91.50 74 LEU A N 1
ATOM 586 C CA . LEU A 1 74 ? 10.940 -13.473 -8.466 1.00 91.50 74 LEU A CA 1
ATOM 587 C C . LEU A 1 74 ? 12.105 -12.920 -9.295 1.00 91.50 74 LEU A C 1
ATOM 589 O O . LEU A 1 74 ? 12.909 -13.687 -9.824 1.00 91.50 74 LEU A O 1
ATOM 593 N N . GLY A 1 75 ? 12.211 -11.593 -9.409 1.00 94.06 75 GLY A N 1
ATOM 594 C CA . GLY A 1 75 ? 13.210 -10.915 -10.222 1.00 94.06 75 GLY A CA 1
ATOM 595 C C . GLY A 1 75 ? 12.783 -10.712 -11.673 1.00 94.06 75 GLY A C 1
ATOM 596 O O . GLY A 1 75 ? 13.656 -10.622 -12.528 1.00 94.06 75 GLY A O 1
ATOM 597 N N . CYS A 1 76 ? 11.480 -10.649 -11.974 1.00 96.75 76 CYS A N 1
ATOM 598 C CA . CYS A 1 76 ? 11.022 -10.353 -13.332 1.00 96.75 76 CYS A CA 1
ATOM 599 C C . CYS A 1 76 ? 11.471 -8.950 -13.785 1.00 96.75 76 CYS A C 1
ATOM 601 O O . CYS A 1 76 ? 11.257 -7.955 -13.085 1.00 96.75 76 CYS A O 1
ATOM 603 N N . VAL A 1 77 ? 12.066 -8.890 -14.973 1.00 97.44 77 VAL A N 1
ATOM 604 C CA . VAL A 1 77 ? 12.504 -7.681 -15.682 1.00 97.44 77 VAL A CA 1
ATOM 605 C C . VAL A 1 77 ? 12.032 -7.698 -17.139 1.00 97.44 77 VAL A C 1
ATOM 607 O O . VAL A 1 77 ? 12.671 -7.109 -17.998 1.00 97.44 77 VAL A O 1
ATOM 610 N N . ASN A 1 78 ? 10.940 -8.404 -17.449 1.00 97.50 78 ASN A N 1
ATOM 611 C CA . ASN A 1 78 ? 10.411 -8.440 -18.812 1.00 97.50 78 ASN A CA 1
ATOM 612 C C . ASN A 1 78 ? 9.889 -7.046 -19.213 1.00 97.50 78 ASN A C 1
ATOM 614 O O . ASN A 1 78 ? 8.997 -6.547 -18.524 1.00 97.50 78 ASN A O 1
ATOM 618 N N . PRO A 1 79 ? 10.378 -6.438 -20.312 1.00 96.75 79 PRO A N 1
ATOM 619 C CA . PRO A 1 79 ? 9.934 -5.118 -20.764 1.00 96.75 79 PRO A CA 1
ATOM 620 C C . PRO A 1 79 ? 8.418 -5.032 -20.989 1.00 96.75 79 PRO A C 1
ATOM 622 O O . PRO A 1 79 ? 7.809 -4.021 -20.658 1.00 96.75 79 PRO A O 1
ATOM 625 N N . ARG A 1 80 ? 7.786 -6.112 -21.460 1.00 95.06 80 ARG A N 1
ATOM 626 C CA . ARG A 1 80 ? 6.339 -6.176 -21.719 1.00 95.06 80 ARG A CA 1
ATOM 627 C C . ARG A 1 80 ? 5.492 -6.385 -20.460 1.00 95.06 80 ARG A C 1
ATOM 629 O O . ARG A 1 80 ? 4.274 -6.252 -20.502 1.00 95.06 80 ARG A O 1
ATOM 636 N N . HIS A 1 81 ? 6.118 -6.710 -19.325 1.00 94.62 81 HIS A N 1
ATOM 637 C CA . HIS A 1 81 ? 5.440 -6.791 -18.024 1.00 94.62 81 HIS A CA 1
ATOM 638 C C . HIS A 1 81 ? 5.523 -5.490 -17.229 1.00 94.62 81 HIS A C 1
ATOM 640 O O . HIS A 1 81 ? 4.964 -5.437 -16.137 1.00 94.62 81 HIS A O 1
ATOM 646 N N . LEU A 1 82 ? 6.243 -4.481 -17.726 1.00 96.12 82 LEU A N 1
ATOM 647 C CA . LEU A 1 82 ? 6.603 -3.287 -16.971 1.00 96.12 82 LEU A CA 1
ATOM 648 C C . LEU A 1 82 ? 5.914 -2.039 -17.512 1.00 96.12 82 LEU A C 1
ATOM 650 O O . LEU A 1 82 ? 6.013 -1.716 -18.693 1.00 96.12 82 LEU A O 1
ATOM 654 N N . SER A 1 83 ? 5.290 -1.290 -16.610 1.00 95.50 83 SER A N 1
ATOM 655 C CA . SER A 1 83 ? 4.713 0.021 -16.905 1.00 95.50 83 SER A CA 1
ATOM 656 C C . SER A 1 83 ? 4.853 0.959 -15.710 1.00 95.50 83 SER A C 1
ATOM 658 O O . SER A 1 83 ? 4.928 0.514 -14.562 1.00 95.50 83 SER A O 1
ATOM 660 N N . TRP A 1 84 ? 4.839 2.266 -15.966 1.00 96.94 84 TRP A N 1
ATOM 661 C CA . TRP A 1 84 ? 4.775 3.267 -14.904 1.00 96.94 84 TRP A CA 1
ATOM 662 C C . TRP A 1 84 ? 3.389 3.289 -14.253 1.00 96.94 84 TRP A C 1
ATOM 664 O O . TRP A 1 84 ? 2.366 3.241 -14.936 1.00 96.94 84 TRP A O 1
ATOM 674 N N . ALA A 1 85 ? 3.365 3.366 -12.929 1.00 92.62 85 ALA A N 1
ATOM 675 C CA . ALA A 1 85 ? 2.167 3.380 -12.110 1.00 92.62 85 ALA A CA 1
ATOM 676 C C . ALA A 1 85 ? 2.333 4.328 -10.919 1.00 92.62 85 ALA A C 1
ATOM 678 O O . ALA A 1 85 ? 3.437 4.566 -10.414 1.00 92.62 85 ALA A O 1
ATOM 679 N N . ASN A 1 86 ? 1.211 4.848 -10.437 1.00 91.25 86 ASN A N 1
ATOM 680 C CA . ASN A 1 86 ? 1.154 5.508 -9.142 1.00 91.25 86 ASN A CA 1
ATOM 681 C C . ASN A 1 86 ? 1.014 4.476 -8.005 1.00 91.25 86 ASN A C 1
ATOM 683 O O . ASN A 1 86 ? 0.805 3.280 -8.228 1.00 91.25 86 ASN A O 1
ATOM 687 N N . ASN A 1 87 ? 1.120 4.944 -6.759 1.00 84.38 87 ASN A N 1
ATOM 688 C CA . ASN A 1 87 ? 0.994 4.083 -5.579 1.00 84.38 87 ASN A CA 1
ATOM 689 C C . ASN A 1 87 ? -0.330 3.300 -5.553 1.00 84.38 87 ASN A C 1
ATOM 691 O O . ASN A 1 87 ? -0.327 2.122 -5.215 1.00 84.38 87 ASN A O 1
ATOM 695 N N . SER A 1 88 ? -1.450 3.942 -5.892 1.00 80.12 88 SER A N 1
ATOM 696 C CA . SER A 1 88 ? -2.784 3.328 -5.852 1.00 80.12 88 SER A CA 1
ATOM 697 C C . SER A 1 88 ? -2.927 2.227 -6.907 1.00 80.12 88 SER A C 1
ATOM 699 O O . SER A 1 88 ? -3.291 1.098 -6.586 1.00 80.12 88 SER A O 1
ATOM 701 N N . GLU A 1 89 ? -2.529 2.517 -8.148 1.00 79.25 89 GLU A N 1
ATOM 702 C CA . GLU A 1 89 ? -2.523 1.577 -9.275 1.00 79.25 89 GLU A CA 1
ATOM 703 C C . GLU A 1 89 ? -1.665 0.340 -8.968 1.00 79.25 89 GLU A C 1
ATOM 705 O O . GLU A 1 89 ? -2.115 -0.793 -9.149 1.00 79.25 89 GLU A O 1
ATOM 710 N N . ASN A 1 90 ? -0.460 0.538 -8.426 1.00 81.00 90 ASN A N 1
ATOM 711 C CA . ASN A 1 90 ? 0.435 -0.560 -8.057 1.00 81.00 90 ASN A CA 1
ATOM 712 C C . ASN A 1 90 ? -0.148 -1.427 -6.922 1.00 81.00 90 ASN A C 1
ATOM 714 O O . ASN A 1 90 ? -0.029 -2.655 -6.931 1.00 81.00 90 ASN A O 1
ATOM 718 N N . GLN A 1 91 ? -0.832 -0.814 -5.949 1.00 76.44 91 GLN A N 1
ATOM 719 C CA . GLN A 1 91 ? -1.512 -1.560 -4.888 1.00 76.44 91 GLN A CA 1
ATOM 720 C C . GLN A 1 91 ? -2.716 -2.342 -5.422 1.00 76.44 91 GLN A C 1
ATOM 722 O O . GLN A 1 91 ? -2.876 -3.507 -5.059 1.00 76.44 91 GLN A O 1
ATOM 727 N N . HIS A 1 92 ? -3.524 -1.762 -6.313 1.00 69.56 92 HIS A N 1
ATOM 728 C CA . HIS A 1 92 ? -4.635 -2.463 -6.963 1.00 69.56 92 HIS A CA 1
ATOM 729 C C . HIS A 1 92 ? -4.160 -3.676 -7.770 1.00 69.56 92 HIS A C 1
ATOM 731 O O . HIS A 1 92 ? -4.738 -4.754 -7.638 1.00 69.56 92 HIS A O 1
ATOM 737 N N . GLN A 1 93 ? -3.060 -3.555 -8.521 1.00 67.69 93 GLN A N 1
ATOM 738 C CA . GLN A 1 93 ? -2.456 -4.697 -9.220 1.00 67.69 93 GLN A CA 1
ATOM 739 C C . GLN A 1 93 ? -2.014 -5.792 -8.242 1.00 67.69 93 GLN A C 1
ATOM 741 O O . GLN A 1 93 ? -2.234 -6.980 -8.480 1.00 67.69 93 GLN A O 1
ATOM 746 N N . ARG A 1 94 ? -1.460 -5.414 -7.084 1.00 67.56 94 ARG A N 1
ATOM 747 C CA . ARG A 1 94 ? -1.104 -6.370 -6.028 1.00 67.56 94 ARG A CA 1
ATOM 748 C C . ARG A 1 94 ? -2.323 -7.156 -5.517 1.00 67.56 94 ARG A C 1
ATOM 750 O O . ARG A 1 94 ? -2.191 -8.356 -5.270 1.00 67.56 94 ARG A O 1
ATOM 757 N N . TYR A 1 95 ? -3.485 -6.511 -5.374 1.00 65.56 95 TYR A N 1
ATOM 758 C CA . TYR A 1 95 ? -4.745 -7.187 -5.031 1.00 65.56 95 TYR A CA 1
ATOM 759 C C . TYR A 1 95 ? -5.220 -8.115 -6.153 1.00 65.56 95 TYR A C 1
ATOM 761 O O . TYR A 1 95 ? -5.532 -9.270 -5.875 1.00 65.56 95 TYR A O 1
ATOM 769 N N . ALA A 1 96 ? -5.203 -7.652 -7.408 1.00 63.12 96 ALA A N 1
ATOM 770 C CA . ALA A 1 96 ? -5.605 -8.449 -8.570 1.00 63.12 96 ALA A CA 1
ATOM 771 C C . ALA A 1 96 ? -4.767 -9.731 -8.730 1.00 63.12 96 ALA A C 1
ATOM 773 O O . ALA A 1 96 ? -5.292 -10.780 -9.088 1.00 63.12 96 ALA A O 1
ATOM 774 N N . HIS A 1 97 ? -3.475 -9.678 -8.393 1.00 61.22 97 HIS A N 1
ATOM 775 C CA . HIS A 1 97 ? -2.583 -10.840 -8.418 1.00 61.22 97 HIS A CA 1
ATOM 776 C C . HIS A 1 97 ? -2.657 -11.729 -7.166 1.00 61.22 97 HIS A C 1
ATOM 778 O O . HIS A 1 97 ? -1.822 -12.622 -7.018 1.00 61.22 97 HIS A O 1
ATOM 784 N N . GLY A 1 98 ? -3.597 -11.486 -6.243 1.00 57.62 98 GLY A N 1
ATOM 785 C CA . GLY A 1 98 ? -3.749 -12.287 -5.023 1.00 57.62 98 GLY A CA 1
ATOM 786 C C . GLY A 1 98 ? -2.554 -12.187 -4.067 1.00 57.62 98 GLY A C 1
ATOM 787 O O . GLY A 1 98 ? -2.318 -13.089 -3.271 1.00 57.62 98 GLY A O 1
ATOM 788 N N . ARG A 1 99 ? -1.766 -11.107 -4.167 1.00 56.06 99 ARG A N 1
ATOM 789 C CA . ARG A 1 99 ? -0.526 -10.884 -3.396 1.00 56.06 99 ARG A CA 1
ATOM 790 C C . ARG A 1 99 ? -0.595 -9.725 -2.432 1.00 56.06 99 ARG A C 1
ATOM 792 O O . ARG A 1 99 ? 0.400 -9.377 -1.791 1.00 56.06 99 ARG A O 1
ATOM 799 N N . ALA A 1 100 ? -1.751 -9.086 -2.330 1.00 55.03 100 ALA A N 1
ATOM 800 C CA . ALA A 1 100 ? -2.035 -8.396 -1.097 1.00 55.03 100 ALA A CA 1
ATOM 801 C C . ALA A 1 100 ? -1.956 -9.451 0.006 1.00 55.03 100 ALA A C 1
ATOM 803 O O . ALA A 1 100 ? -2.494 -10.542 -0.173 1.00 55.03 100 ALA A O 1
ATOM 804 N N . ASN A 1 101 ? -1.281 -9.141 1.117 1.00 48.62 101 ASN A N 1
ATOM 805 C CA . ASN A 1 101 ? -1.506 -9.881 2.355 1.00 48.62 101 ASN A CA 1
ATOM 806 C C . ASN A 1 101 ? -3.017 -9.930 2.497 1.00 48.62 101 ASN A C 1
ATOM 808 O O . ASN A 1 101 ? -3.611 -8.859 2.671 1.00 48.62 101 ASN A O 1
ATOM 812 N N . SER A 1 102 ? -3.639 -11.090 2.280 1.00 46.06 102 SER A N 1
ATOM 813 C CA . SER A 1 102 ? -5.085 -11.130 2.255 1.00 46.06 102 SER A CA 1
ATOM 814 C C . SER A 1 102 ? -5.504 -10.637 3.630 1.00 46.06 102 SER A C 1
ATOM 816 O O . SER A 1 102 ? -5.175 -11.210 4.666 1.00 46.06 102 SER A O 1
ATOM 818 N N . HIS A 1 103 ? -6.177 -9.491 3.661 1.00 45.69 103 HIS A N 1
ATOM 819 C CA . HIS A 1 103 ? -6.771 -8.980 4.890 1.00 45.69 103 HIS A CA 1
ATOM 820 C C . HIS A 1 103 ? -7.939 -9.878 5.325 1.00 45.69 103 HIS A C 1
ATOM 822 O O . HIS A 1 103 ? -8.716 -9.501 6.189 1.00 45.69 103 HIS A O 1
ATOM 828 N N . THR A 1 104 ? -8.062 -11.077 4.747 1.00 41.38 104 THR A N 1
ATOM 829 C CA . THR A 1 104 ? -9.038 -12.075 5.135 1.00 41.38 104 THR A CA 1
ATOM 830 C C . THR A 1 104 ? -8.660 -12.829 6.398 1.00 41.38 104 THR A C 1
ATOM 832 O O . THR A 1 104 ? -9.555 -13.478 6.907 1.00 41.38 104 THR A O 1
ATOM 835 N N . GLN A 1 105 ? -7.440 -12.730 6.947 1.00 41.34 105 GLN A N 1
ATOM 836 C CA . GLN A 1 105 ? -7.130 -13.218 8.305 1.00 41.34 105 GLN A CA 1
ATOM 837 C C . GLN A 1 105 ? -5.948 -12.446 8.928 1.00 41.34 105 GLN A C 1
ATOM 839 O O . GLN A 1 105 ? -4.888 -12.998 9.218 1.00 41.34 105 GLN A O 1
ATOM 844 N N . GLY A 1 106 ? -6.093 -11.136 9.139 1.00 42.38 106 GLY A N 1
ATOM 845 C CA . GLY A 1 106 ? -5.328 -10.519 10.230 1.00 42.38 106 GLY A CA 1
ATOM 846 C C . GLY A 1 106 ? -5.882 -11.061 11.552 1.00 42.38 106 GLY A C 1
ATOM 847 O O . GLY A 1 106 ? -7.080 -11.306 11.627 1.00 42.38 106 GLY A O 1
ATOM 848 N N . SER A 1 107 ? -5.086 -11.196 12.620 1.00 46.47 107 SER A N 1
ATOM 849 C CA . SER A 1 107 ? -5.596 -11.672 13.932 1.00 46.47 107 SER A CA 1
ATOM 850 C C . SER A 1 107 ? -6.778 -10.851 14.493 1.00 46.47 107 SER A C 1
ATOM 852 O O . SER A 1 107 ? -7.426 -11.268 15.450 1.00 46.47 107 SER A O 1
ATOM 854 N N . ARG A 1 108 ? -7.065 -9.696 13.873 1.00 44.62 108 ARG A N 1
ATOM 855 C CA . ARG A 1 108 ? -8.194 -8.785 14.100 1.00 44.62 108 ARG A CA 1
ATOM 856 C C . ARG A 1 108 ? -9.548 -9.235 13.527 1.00 44.62 108 ARG A C 1
ATOM 858 O O . ARG A 1 108 ? -10.541 -8.605 13.856 1.00 44.62 108 ARG A O 1
ATOM 865 N N . SER A 1 109 ? -9.605 -10.252 12.661 1.00 51.28 109 SER A N 1
ATOM 866 C CA . SER A 1 109 ? -10.858 -10.730 12.038 1.00 51.28 109 SER A CA 1
ATOM 867 C C . SER A 1 109 ? -11.294 -12.121 12.505 1.00 51.28 109 SER A C 1
ATOM 869 O O . SER A 1 109 ? -12.203 -12.698 11.916 1.00 51.28 109 SER A O 1
ATOM 871 N N . GLN A 1 110 ? -10.623 -12.689 13.513 1.00 62.22 110 GLN A N 1
ATOM 872 C CA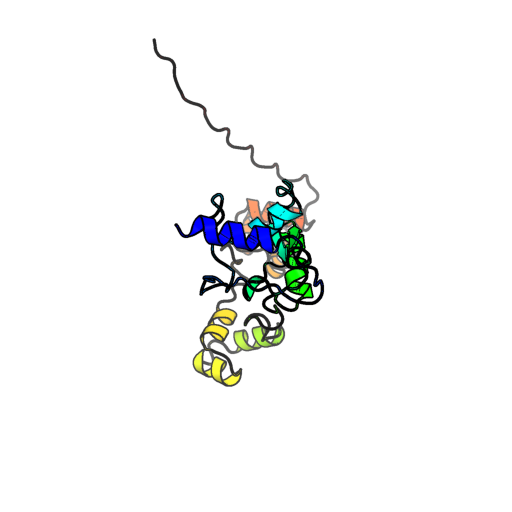 . GLN A 1 110 ? -10.919 -14.041 13.998 1.00 62.22 110 GLN A CA 1
ATOM 873 C C . GLN A 1 110 ? -12.171 -14.094 14.888 1.00 62.22 110 GLN A C 1
ATOM 875 O O . GLN A 1 110 ? -12.828 -15.131 14.934 1.00 62.22 110 GLN A O 1
ATOM 880 N N . PHE A 1 111 ? -12.513 -12.997 15.571 1.00 69.94 111 PHE A N 1
ATOM 881 C CA . PHE A 1 111 ? -13.682 -12.929 16.446 1.00 69.94 111 PHE A CA 1
ATOM 882 C C . PHE A 1 111 ? -14.723 -11.947 15.919 1.00 69.94 111 PHE A C 1
ATOM 884 O O . PHE A 1 111 ? -14.401 -10.841 15.483 1.00 69.94 111 PHE A O 1
ATOM 891 N N . THR A 1 112 ? -15.981 -12.369 15.984 1.00 75.12 112 THR A N 1
ATOM 892 C CA . THR A 1 112 ? -17.155 -11.509 15.798 1.00 75.12 112 THR A CA 1
ATOM 893 C C . THR A 1 112 ? -17.274 -10.499 16.949 1.00 75.12 112 THR A C 1
ATOM 895 O O . THR A 1 112 ? -16.755 -10.763 18.039 1.00 75.12 112 THR A O 1
ATOM 898 N N . PRO A 1 113 ? -17.955 -9.353 16.757 1.00 68.69 113 PRO A N 1
ATOM 899 C CA . PRO A 1 113 ? -18.233 -8.406 17.841 1.00 68.69 113 PRO A CA 1
ATOM 900 C C . PRO A 1 113 ? -18.846 -9.072 19.082 1.00 68.69 113 PRO A C 1
ATOM 902 O O . PRO A 1 113 ? -18.448 -8.775 20.206 1.00 68.69 113 PRO A O 1
ATOM 905 N N . GLU A 1 114 ? -19.739 -10.039 18.883 1.00 72.06 114 GLU A N 1
ATOM 906 C CA . GLU A 1 114 ? -20.403 -10.792 19.948 1.00 72.06 114 GLU A CA 1
ATOM 907 C C . GLU A 1 114 ? -19.419 -11.692 20.715 1.00 72.06 114 GLU A C 1
ATOM 909 O O . GLU A 1 114 ? -19.473 -11.795 21.943 1.00 72.06 114 GLU A O 1
ATOM 914 N N . GLN A 1 115 ? -18.470 -12.318 20.011 1.00 76.12 115 GLN A N 1
ATOM 915 C CA . GLN A 1 115 ? -17.396 -13.094 20.640 1.00 76.12 115 GLN A CA 1
ATOM 916 C C . GLN A 1 115 ? -16.429 -12.201 21.419 1.00 76.12 115 GLN A C 1
ATOM 918 O O . GLN A 1 115 ? -15.987 -12.587 22.498 1.00 76.12 115 GLN A O 1
ATOM 923 N N . ILE A 1 116 ? -16.121 -11.004 20.912 1.00 79.56 116 ILE A N 1
ATOM 924 C CA . ILE A 1 116 ? -15.282 -10.031 21.623 1.00 79.56 116 ILE A CA 1
ATOM 925 C C . ILE A 1 116 ? -15.971 -9.594 22.920 1.00 79.56 116 ILE A C 1
ATOM 927 O O . ILE A 1 116 ? -15.324 -9.565 23.967 1.00 79.56 116 ILE A O 1
ATOM 931 N N . GLU A 1 117 ? -17.274 -9.315 22.878 1.00 77.94 117 GLU A N 1
ATOM 932 C CA . GLU A 1 117 ? -18.048 -8.968 24.074 1.00 77.94 117 GLU A CA 1
ATOM 933 C C . GLU A 1 117 ? -18.085 -10.122 25.083 1.00 77.94 117 GLU A C 1
ATOM 935 O O . GLU A 1 117 ? -17.868 -9.925 26.277 1.00 77.94 117 GLU A O 1
ATOM 940 N N . THR A 1 118 ? -18.233 -11.356 24.599 1.00 82.00 118 THR A N 1
ATOM 941 C CA . THR A 1 118 ? -18.177 -12.550 25.453 1.00 82.00 118 THR A CA 1
ATOM 942 C C . THR A 1 118 ? -16.810 -12.682 26.136 1.00 82.00 118 THR A C 1
ATOM 944 O O . THR A 1 118 ? -16.752 -12.833 27.357 1.00 82.00 118 THR A O 1
ATOM 947 N N . ILE A 1 119 ? -15.707 -12.542 25.388 1.00 84.12 119 ILE A N 1
ATOM 948 C CA . ILE A 1 119 ? -14.335 -12.569 25.928 1.00 84.12 119 ILE A CA 1
ATOM 949 C C . ILE A 1 119 ? -14.144 -11.484 26.999 1.00 84.12 119 ILE A C 1
ATOM 951 O O . ILE A 1 119 ? -13.511 -11.737 28.024 1.00 84.12 119 ILE A O 1
ATOM 955 N N . ARG A 1 120 ? -14.702 -10.285 26.787 1.00 80.31 120 ARG A N 1
ATOM 956 C CA . ARG A 1 120 ? -14.648 -9.178 27.755 1.00 80.31 120 ARG A CA 1
ATOM 957 C C . ARG A 1 120 ? -15.468 -9.465 29.010 1.00 80.31 120 ARG A C 1
ATOM 959 O O . ARG A 1 120 ? -14.983 -9.194 30.101 1.00 80.31 120 ARG A O 1
ATOM 966 N N . SER A 1 121 ? -16.665 -10.034 28.874 1.00 79.38 121 SER A N 1
ATOM 967 C CA . SER A 1 121 ? -17.535 -10.359 30.014 1.00 79.38 121 SER A CA 1
ATOM 968 C C . SER A 1 121 ? -16.957 -11.447 30.927 1.00 79.38 121 SER A C 1
ATOM 970 O O . SER A 1 121 ? -17.172 -11.420 32.133 1.00 79.38 121 SER A O 1
ATOM 972 N N . GLN A 1 122 ? -16.177 -12.372 30.360 1.00 82.56 122 GLN A N 1
ATOM 973 C CA . GLN A 1 122 ? -15.522 -13.473 31.076 1.00 82.56 122 GLN A CA 1
ATOM 974 C C . GLN A 1 122 ? -14.201 -13.054 31.747 1.00 82.56 122 GLN A C 1
ATOM 976 O O . GLN A 1 122 ? -13.609 -13.813 32.522 1.00 82.56 122 GLN A O 1
ATOM 981 N N . TRP A 1 123 ? -13.707 -11.850 31.447 1.00 75.69 123 TRP A N 1
ATOM 982 C CA . TRP A 1 123 ? -12.472 -11.329 32.015 1.00 75.69 123 TRP A CA 1
ATOM 983 C C . TRP A 1 123 ? -12.641 -10.965 33.491 1.00 75.69 123 TRP A C 1
ATOM 985 O O . TRP A 1 123 ? -13.529 -10.203 33.861 1.00 75.69 123 TRP A O 1
ATOM 995 N N . GLY A 1 124 ? -11.749 -11.489 34.334 1.00 71.81 124 GLY A N 1
ATOM 996 C CA . GLY A 1 124 ? -11.830 -11.370 35.793 1.00 71.81 124 GLY A CA 1
ATOM 997 C C . GLY A 1 124 ? -12.391 -12.622 36.470 1.00 71.81 124 GLY A C 1
ATOM 998 O O . GLY A 1 124 ? -12.035 -12.886 37.614 1.00 71.81 124 GLY A O 1
ATOM 999 N N . GLU A 1 125 ? -13.174 -13.429 35.748 1.00 80.38 125 GLU A N 1
ATOM 1000 C CA . GLU A 1 125 ? -13.564 -14.784 36.163 1.00 80.38 125 GLU A CA 1
ATOM 1001 C C . GLU A 1 125 ? -12.552 -15.829 35.663 1.00 80.38 125 GLU A C 1
ATOM 1003 O O . GLU A 1 125 ? -12.154 -16.727 36.404 1.00 80.38 125 GLU A O 1
ATOM 1008 N N . PHE A 1 126 ? -12.065 -15.666 34.428 1.00 83.50 126 PHE A N 1
ATOM 1009 C CA . PHE A 1 126 ? -11.044 -16.524 33.825 1.00 83.50 126 PHE A CA 1
ATOM 1010 C C . PHE A 1 126 ? -9.732 -15.767 33.579 1.00 83.50 126 PHE A C 1
ATOM 1012 O O . PHE A 1 126 ? -9.725 -14.568 33.283 1.00 83.50 126 PHE A O 1
ATOM 1019 N N . THR A 1 127 ? -8.600 -16.476 33.672 1.00 90.06 127 THR A N 1
ATOM 1020 C CA . THR A 1 127 ? -7.284 -15.917 33.319 1.00 90.06 127 THR A CA 1
ATOM 1021 C C . THR A 1 127 ? -7.117 -15.806 31.800 1.00 90.06 127 THR A C 1
ATOM 1023 O O . THR A 1 127 ? -7.841 -16.445 31.030 1.00 90.06 127 THR A O 1
ATOM 1026 N N . GLN A 1 128 ? -6.140 -15.016 31.339 1.00 86.50 128 GLN A N 1
ATOM 1027 C CA . GLN A 1 128 ? -5.894 -14.847 29.900 1.00 86.50 128 GLN A CA 1
ATOM 1028 C C . GLN A 1 128 ? -5.450 -16.153 29.242 1.00 86.50 128 GLN A C 1
ATOM 1030 O O . GLN A 1 128 ? -5.817 -16.412 28.101 1.00 86.50 128 GLN A O 1
ATOM 1035 N N . GLU A 1 129 ? -4.692 -16.977 29.966 1.00 89.44 129 GLU A N 1
ATOM 1036 C CA . GLU A 1 129 ? -4.262 -18.307 29.538 1.00 89.44 129 GLU A CA 1
ATOM 1037 C C . GLU A 1 129 ? -5.471 -19.207 29.295 1.00 89.44 129 GLU A C 1
ATOM 1039 O O . GLU A 1 129 ? -5.562 -19.854 28.253 1.00 89.44 129 GLU A O 1
ATOM 1044 N N . ARG A 1 130 ? -6.431 -19.201 30.228 1.00 87.94 130 ARG A N 1
ATOM 1045 C CA . ARG A 1 130 ? -7.627 -20.033 30.116 1.00 87.94 130 ARG A CA 1
ATOM 1046 C C . ARG A 1 130 ? -8.540 -19.570 28.985 1.00 87.94 130 ARG A C 1
ATOM 1048 O O . ARG A 1 130 ? -9.037 -20.398 28.229 1.00 87.94 130 ARG A O 1
ATOM 1055 N N . LEU A 1 131 ? -8.718 -18.261 28.825 1.00 88.25 131 LEU A N 1
ATOM 1056 C CA . LEU A 1 131 ? -9.452 -17.700 27.690 1.00 88.25 131 LEU A CA 1
ATOM 1057 C C . LEU A 1 131 ? -8.760 -18.047 26.362 1.00 88.25 131 LEU A C 1
ATOM 1059 O O . LEU A 1 131 ? -9.409 -18.475 25.414 1.00 88.25 131 LEU A O 1
ATOM 1063 N N . ALA A 1 132 ? -7.435 -17.931 26.290 1.00 87.50 132 ALA A N 1
ATOM 1064 C CA . ALA A 1 132 ? -6.673 -18.254 25.087 1.00 87.50 132 ALA A CA 1
ATOM 1065 C C . ALA A 1 132 ? -6.860 -19.720 24.670 1.00 87.50 132 ALA A C 1
ATOM 1067 O O . ALA A 1 132 ? -7.101 -19.999 23.495 1.00 87.50 132 ALA A O 1
ATOM 1068 N N . GLU A 1 133 ? -6.837 -20.637 25.638 1.00 86.88 133 GLU A N 1
ATOM 1069 C CA . GLU A 1 133 ? -7.126 -22.056 25.428 1.00 86.88 133 GLU A CA 1
ATOM 1070 C C . GLU A 1 133 ? -8.566 -22.284 24.941 1.00 86.88 133 GLU A C 1
ATOM 1072 O O . GLU A 1 133 ? -8.769 -22.950 23.927 1.00 86.88 133 GLU A O 1
ATOM 1077 N N . MET A 1 134 ? -9.559 -21.688 25.611 1.00 83.69 134 MET A N 1
ATOM 1078 C CA . MET A 1 134 ? -10.981 -21.843 25.271 1.00 83.69 134 MET A CA 1
ATOM 1079 C C . MET A 1 134 ? -11.303 -21.411 23.839 1.00 83.69 134 MET A C 1
ATOM 1081 O O . MET A 1 134 ? -12.113 -22.049 23.170 1.00 83.69 134 MET A O 1
ATOM 1085 N N . TYR A 1 135 ? -10.666 -20.339 23.367 1.00 83.00 135 TYR A N 1
ATOM 1086 C CA . TYR A 1 135 ? -10.903 -19.788 22.034 1.00 83.00 135 TYR A CA 1
ATOM 1087 C C . TYR A 1 135 ? -9.864 -20.233 20.990 1.00 83.00 135 TYR A C 1
ATOM 1089 O O . TYR A 1 135 ? -9.941 -19.806 19.837 1.00 83.00 135 TYR A O 1
ATOM 1097 N N . GLY A 1 136 ? -8.904 -21.090 21.359 1.00 81.81 136 GLY A N 1
ATOM 1098 C CA . GLY A 1 136 ? -7.894 -21.627 20.442 1.00 81.81 136 GLY A CA 1
ATOM 1099 C C . GLY A 1 136 ? -6.967 -20.560 19.849 1.00 81.81 136 GLY A C 1
ATOM 1100 O O . GLY A 1 136 ? -6.601 -20.633 18.675 1.00 81.81 136 GLY A O 1
ATOM 1101 N N . VAL A 1 137 ? -6.611 -19.543 20.635 1.00 82.94 137 VAL A N 1
ATOM 1102 C CA . VAL A 1 137 ? -5.784 -18.408 20.197 1.00 82.94 137 VAL A CA 1
ATOM 1103 C C . VAL A 1 137 ? -4.579 -18.191 21.099 1.00 82.94 137 VAL A C 1
ATOM 1105 O O . VAL A 1 137 ? -4.459 -18.767 22.172 1.00 82.94 137 VAL A O 1
ATOM 1108 N N . SER A 1 138 ? -3.655 -17.331 20.667 1.00 84.31 138 SER A N 1
ATOM 1109 C CA . SER A 1 138 ? -2.544 -16.914 21.523 1.00 84.31 138 SER A CA 1
ATOM 1110 C C . SER A 1 138 ? -3.024 -16.024 22.677 1.00 84.31 138 SER A C 1
ATOM 1112 O O . SER A 1 138 ? -3.965 -15.243 22.521 1.00 84.31 138 SER A O 1
ATOM 1114 N N . ILE A 1 139 ? -2.307 -16.054 23.804 1.00 85.94 139 ILE A N 1
ATOM 1115 C CA . ILE A 1 139 ? -2.531 -15.137 24.937 1.00 85.94 139 ILE A CA 1
ATOM 1116 C C . ILE A 1 139 ? -2.459 -13.677 24.471 1.00 85.94 139 ILE A C 1
ATOM 1118 O O . ILE A 1 139 ? -3.281 -12.856 24.866 1.00 85.94 139 ILE A O 1
ATOM 1122 N N . SER A 1 140 ? -1.538 -13.350 23.558 1.00 80.44 140 SER A N 1
ATOM 1123 C CA . SER A 1 140 ? -1.423 -12.007 22.976 1.00 80.44 140 SER A CA 1
ATOM 1124 C C . SER A 1 140 ? -2.670 -11.582 22.198 1.00 80.44 140 SER A C 1
ATOM 1126 O O . SER A 1 140 ? -2.993 -10.396 22.176 1.00 80.44 140 SER A O 1
ATOM 1128 N N . THR A 1 141 ? -3.387 -12.529 21.589 1.00 79.81 141 THR A N 1
ATOM 1129 C CA . THR A 1 141 ? -4.667 -12.276 20.918 1.00 79.81 141 THR A CA 1
ATOM 1130 C C . THR A 1 141 ? -5.738 -11.904 21.944 1.00 79.81 141 THR A C 1
ATOM 1132 O O . THR A 1 141 ? -6.392 -10.879 21.783 1.00 79.81 141 THR A O 1
ATOM 1135 N N . ILE A 1 142 ? -5.872 -12.664 23.036 1.00 86.94 142 ILE A N 1
ATOM 1136 C CA . ILE A 1 142 ? -6.797 -12.328 24.133 1.00 86.94 142 ILE A CA 1
ATOM 1137 C C . ILE A 1 142 ? -6.437 -10.976 24.748 1.00 86.94 142 ILE A C 1
ATOM 1139 O O . ILE A 1 142 ? -7.283 -10.092 24.841 1.00 86.94 142 ILE A O 1
ATOM 1143 N N . GLN A 1 143 ? -5.165 -10.769 25.087 1.00 84.81 143 GLN A N 1
ATOM 1144 C CA . GLN A 1 143 ? -4.671 -9.514 25.642 1.00 84.81 143 GLN A CA 1
ATOM 1145 C C . GLN A 1 143 ? -4.962 -8.330 24.716 1.00 84.81 143 GLN A C 1
ATOM 1147 O O . GLN A 1 143 ? -5.279 -7.253 25.217 1.00 84.81 143 GLN A O 1
ATOM 1152 N N . TYR A 1 144 ? -4.875 -8.517 23.395 1.00 78.12 144 TYR A N 1
ATOM 1153 C CA . TYR A 1 144 ? -5.249 -7.510 22.407 1.00 78.12 144 TYR A CA 1
ATOM 1154 C C . TYR A 1 144 ? -6.733 -7.142 22.505 1.00 78.12 144 TYR A C 1
ATOM 1156 O O . TYR A 1 144 ? -7.017 -5.955 22.571 1.00 78.12 144 TYR A O 1
ATOM 1164 N N . TYR A 1 145 ? -7.656 -8.111 22.572 1.00 78.94 145 TYR A N 1
ATOM 1165 C CA . TYR A 1 145 ? -9.104 -7.848 22.651 1.00 78.94 145 TYR A CA 1
ATOM 1166 C C . TYR A 1 145 ? -9.572 -7.338 24.023 1.00 78.94 145 TYR A C 1
ATOM 1168 O O . TYR A 1 145 ? -10.482 -6.512 24.095 1.00 78.94 145 TYR A O 1
ATOM 1176 N N . LEU A 1 146 ? -8.911 -7.755 25.106 1.00 78.31 146 LEU A N 1
ATOM 1177 C CA . LEU A 1 146 ? -9.119 -7.202 26.449 1.00 78.31 146 LEU A CA 1
ATOM 1178 C C . LEU A 1 146 ? -8.585 -5.770 26.565 1.00 78.31 146 LEU A C 1
ATOM 1180 O O . LEU A 1 146 ? -9.196 -4.916 27.203 1.00 78.31 146 LEU A O 1
ATOM 1184 N N . ASN A 1 147 ? -7.449 -5.496 25.918 1.00 68.81 147 ASN A N 1
ATOM 1185 C CA . ASN A 1 147 ? -6.888 -4.153 25.794 1.00 68.81 147 ASN A CA 1
ATOM 1186 C C . ASN A 1 147 ? -7.456 -3.387 24.602 1.00 68.81 147 ASN A C 1
ATOM 1188 O O . ASN A 1 147 ? -6.949 -2.298 24.329 1.00 68.81 147 ASN A O 1
ATOM 1192 N N . ASP A 1 148 ? -8.429 -3.925 23.863 1.00 61.84 148 ASP A N 1
ATOM 1193 C CA . ASP A 1 148 ? -9.001 -3.244 22.711 1.00 61.84 148 ASP A CA 1
ATOM 1194 C C . ASP A 1 148 ? -9.802 -2.066 23.254 1.00 61.84 148 ASP A C 1
ATOM 1196 O O . ASP A 1 148 ? -10.917 -2.170 23.766 1.00 61.84 148 ASP A O 1
ATOM 1200 N N . ARG A 1 149 ? -9.099 -0.937 23.281 1.00 51.09 149 ARG A N 1
ATOM 1201 C CA . ARG A 1 149 ? -9.515 0.310 23.884 1.00 51.09 149 ARG A CA 1
ATOM 1202 C C . ARG A 1 149 ? -10.489 0.973 22.934 1.00 51.09 149 ARG A C 1
ATOM 1204 O O . ARG A 1 149 ? -10.142 1.926 22.249 1.00 51.09 149 ARG A O 1
ATOM 1211 N N . GLU A 1 150 ? -11.751 0.608 23.051 1.00 48.72 150 GLU A N 1
ATOM 1212 C CA . GLU A 1 150 ? -12.837 1.483 22.605 1.00 48.72 150 GLU A CA 1
ATOM 1213 C C . GLU A 1 150 ? -12.670 2.911 23.196 1.00 48.72 150 GLU A C 1
ATOM 1215 O O . GLU A 1 150 ? -13.021 3.920 22.591 1.00 48.72 150 GLU A O 1
ATOM 1220 N N . LYS A 1 151 ? -11.985 3.022 24.349 1.00 45.69 151 LYS A N 1
ATOM 1221 C CA . LYS A 1 151 ? -11.678 4.282 25.048 1.00 45.69 151 LYS A CA 1
ATOM 1222 C C . LYS 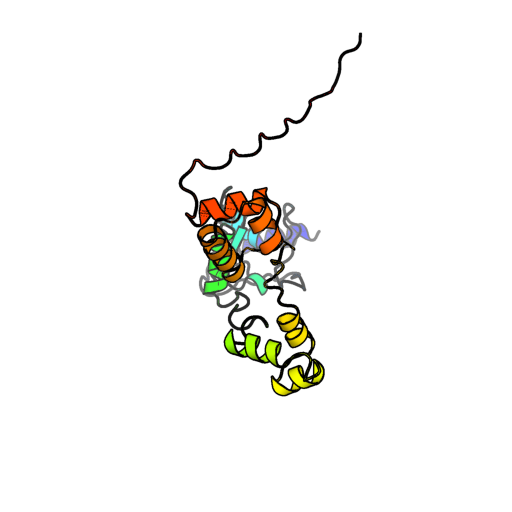A 1 151 ? -10.448 5.054 24.552 1.00 45.69 151 LYS A C 1
ATOM 1224 O O . LYS A 1 151 ? -10.256 6.193 24.973 1.00 45.69 151 LYS A O 1
ATOM 1229 N N . ARG A 1 152 ? -9.581 4.489 23.715 1.00 42.66 152 ARG A N 1
ATOM 1230 C CA . ARG A 1 152 ? -8.436 5.204 23.126 1.00 42.66 152 ARG A CA 1
ATOM 1231 C C . ARG A 1 152 ? -8.250 4.650 21.729 1.00 42.66 152 ARG A C 1
ATOM 1233 O O . ARG A 1 152 ? -7.780 3.526 21.586 1.00 42.66 152 ARG A O 1
ATOM 1240 N N . GLY A 1 153 ? -8.602 5.460 20.740 1.00 40.16 153 GLY A N 1
ATOM 1241 C CA . GLY A 1 153 ? -8.262 5.225 19.353 1.00 40.16 153 GLY A CA 1
ATOM 1242 C C . GLY A 1 153 ? -6.809 4.813 19.192 1.00 40.16 153 GLY A C 1
ATOM 1243 O O . GLY A 1 153 ? -5.964 5.015 20.068 1.00 40.16 153 GLY A O 1
ATOM 1244 N N . HIS A 1 154 ? -6.513 4.231 18.040 1.00 42.25 154 HIS A N 1
ATOM 1245 C CA . HIS A 1 154 ? -5.174 3.810 17.636 1.00 42.25 154 HIS A CA 1
ATOM 1246 C C . HIS A 1 154 ? -4.097 4.916 17.801 1.00 42.25 154 HIS A C 1
ATOM 1248 O O . HIS A 1 154 ? -2.907 4.628 17.881 1.00 42.25 154 HIS A O 1
ATOM 1254 N N . ASP A 1 155 ? -4.513 6.178 17.886 1.00 50.97 155 ASP A N 1
ATOM 1255 C CA . ASP A 1 155 ? -3.723 7.396 18.093 1.00 50.97 155 ASP A CA 1
ATOM 1256 C C . ASP A 1 155 ? -3.627 7.867 19.564 1.00 50.97 155 ASP A C 1
ATOM 1258 O O . ASP A 1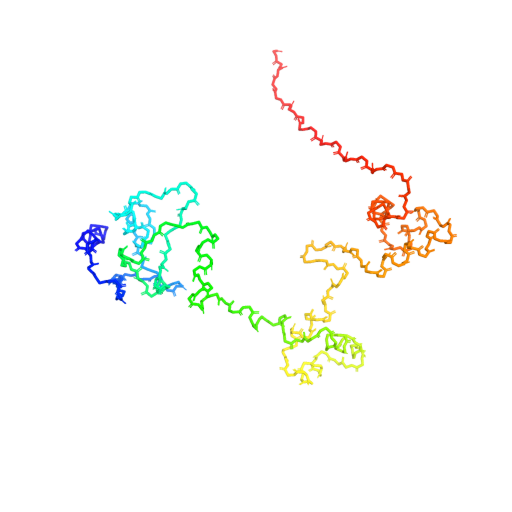 155 ? -3.041 8.910 19.852 1.00 50.97 155 ASP A O 1
ATOM 1262 N N . GLY A 1 156 ? -4.202 7.126 20.515 1.00 51.97 156 GLY A N 1
ATOM 1263 C CA . GLY A 1 156 ? -4.306 7.529 21.919 1.00 51.97 156 GLY A CA 1
ATOM 1264 C C . GLY A 1 156 ? -5.431 8.531 22.208 1.00 51.97 156 GLY A C 1
ATOM 1265 O O . GLY A 1 156 ? -5.564 8.967 23.355 1.00 51.97 156 GLY A O 1
ATOM 1266 N N . VAL A 1 157 ? -6.263 8.881 21.220 1.00 54.41 157 VAL A N 1
ATOM 1267 C CA . VAL A 1 157 ? -7.362 9.843 21.367 1.00 54.41 157 VAL A CA 1
ATOM 1268 C C . VAL A 1 157 ? -8.624 9.128 21.849 1.00 54.41 157 VAL A C 1
ATOM 1270 O O . VAL A 1 157 ? -9.067 8.140 21.275 1.00 54.41 157 VAL A O 1
ATOM 1273 N N . LYS A 1 158 ? -9.256 9.625 22.917 1.00 64.62 158 LYS A N 1
ATOM 1274 C CA . LYS A 1 158 ? -10.570 9.122 23.354 1.00 64.62 158 LYS A CA 1
ATOM 1275 C C . LYS A 1 158 ? -11.610 9.523 22.287 1.00 64.62 158 LYS A C 1
ATOM 1277 O O . LYS A 1 158 ? -11.887 10.714 22.135 1.00 64.62 158 LYS A O 1
ATOM 1282 N N . HIS A 1 159 ? -12.174 8.578 21.536 1.00 73.81 159 HIS A N 1
ATOM 1283 C CA . HIS A 1 159 ? -13.251 8.853 20.570 1.00 73.81 159 HIS A CA 1
ATOM 1284 C C . HIS A 1 159 ? -14.597 9.002 21.279 1.00 73.81 159 HIS A C 1
ATOM 1286 O O . HIS A 1 159 ? -14.738 8.544 22.407 1.00 73.81 159 HIS A O 1
ATOM 1292 N N . TRP A 1 160 ? -15.543 9.715 20.668 1.00 79.56 160 TRP A N 1
ATOM 1293 C CA . TRP A 1 160 ? -16.914 9.825 21.176 1.00 79.56 160 TRP A CA 1
ATOM 1294 C C . TRP A 1 160 ? -17.658 8.519 20.892 1.00 79.56 160 TRP A C 1
ATOM 1296 O O . TRP A 1 160 ? -17.688 8.104 19.732 1.00 79.56 160 TRP A O 1
ATOM 1306 N N . SER A 1 161 ? -18.209 7.881 21.923 1.00 78.62 161 SER A N 1
ATOM 1307 C CA . SER A 1 161 ? -19.023 6.664 21.801 1.00 78.62 161 SER A CA 1
ATOM 1308 C C . SER A 1 161 ? -20.515 6.988 21.651 1.00 78.62 161 SER A C 1
ATOM 1310 O O . SER A 1 161 ? -20.931 8.136 21.817 1.00 78.62 161 SER A O 1
ATOM 1312 N N . SER A 1 162 ? -21.326 5.972 21.341 1.00 72.25 162 SER A N 1
ATOM 1313 C CA . SER A 1 162 ? -22.791 6.070 21.405 1.00 72.25 162 SER A CA 1
ATOM 1314 C C . SER A 1 162 ? -23.274 6.388 22.823 1.00 72.25 162 SER A C 1
ATOM 1316 O O . SER A 1 162 ? -24.098 7.277 22.986 1.00 72.25 162 SER A O 1
ATOM 1318 N N . ASP A 1 163 ? -22.689 5.746 23.836 1.00 74.75 163 ASP 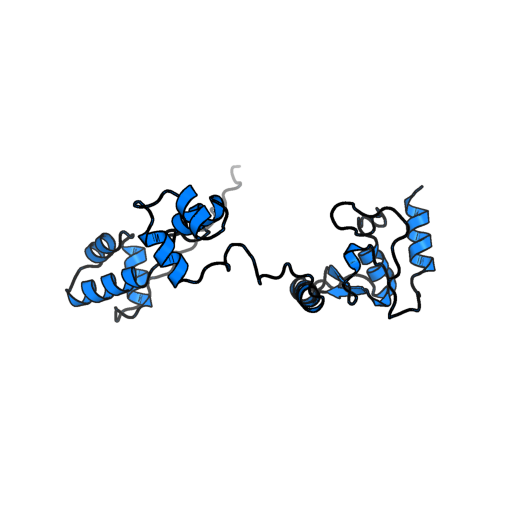A N 1
ATOM 1319 C CA . ASP A 1 163 ? -22.974 6.009 25.254 1.00 74.75 163 ASP A CA 1
ATOM 1320 C C . ASP A 1 163 ? -22.641 7.459 25.660 1.00 74.75 163 ASP A C 1
ATOM 1322 O O . ASP A 1 163 ? -23.450 8.116 26.313 1.00 74.75 163 ASP A O 1
ATOM 1326 N N . ASP A 1 164 ? -21.505 8.009 25.193 1.00 85.44 164 ASP A N 1
ATOM 1327 C CA . ASP A 1 164 ? -21.182 9.428 25.403 1.00 85.44 164 ASP A CA 1
ATOM 1328 C C . ASP A 1 164 ? -22.290 10.322 24.789 1.00 85.44 164 ASP A C 1
ATOM 1330 O O . ASP A 1 164 ? -22.665 11.332 25.381 1.00 85.44 164 ASP A O 1
ATOM 1334 N N . ASP A 1 165 ? -22.822 9.985 23.606 1.00 89.75 165 ASP A N 1
ATOM 1335 C CA . ASP A 1 165 ? -23.889 10.766 22.962 1.00 89.75 165 ASP A CA 1
ATOM 1336 C C . ASP A 1 165 ? -25.229 10.647 23.696 1.00 89.75 165 ASP A C 1
ATOM 1338 O O . ASP A 1 165 ? -25.941 11.645 23.817 1.00 89.75 165 ASP A O 1
ATOM 1342 N N . ASP A 1 166 ? -25.575 9.462 24.194 1.00 87.62 166 ASP A N 1
ATOM 1343 C CA . ASP A 1 166 ? -26.822 9.223 24.924 1.00 87.62 166 ASP A CA 1
ATOM 1344 C C . ASP A 1 166 ? -26.829 9.959 26.267 1.00 87.62 166 ASP A C 1
ATOM 1346 O O . ASP A 1 166 ? -27.809 10.635 26.591 1.00 87.62 166 ASP A O 1
ATOM 1350 N N . GLN A 1 167 ? -25.697 9.972 26.977 1.00 90.38 167 GLN A N 1
ATOM 1351 C CA . GLN A 1 167 ? -25.506 10.797 28.175 1.00 90.38 167 GLN A CA 1
ATOM 1352 C C . GLN A 1 167 ? -25.662 12.296 27.877 1.00 90.38 167 GLN A C 1
ATOM 1354 O O . GLN A 1 167 ? -26.252 13.032 28.670 1.00 90.38 167 GLN A O 1
ATOM 1359 N N . LEU A 1 168 ? -25.173 12.771 26.724 1.00 92.12 168 LEU A N 1
ATOM 1360 C CA . LEU A 1 168 ? -25.366 14.165 26.309 1.00 92.12 168 LEU A CA 1
ATOM 1361 C C . LEU A 1 168 ? -26.826 14.473 25.967 1.00 92.12 168 LEU A C 1
ATOM 1363 O O . LEU A 1 168 ? -27.314 15.537 26.347 1.00 92.12 168 LEU A O 1
ATOM 1367 N N . ARG A 1 169 ? -27.529 13.569 25.273 1.00 91.62 169 ARG A N 1
ATOM 1368 C CA . ARG A 1 169 ? -28.962 13.718 24.962 1.00 91.62 169 ARG A CA 1
ATOM 1369 C C . ARG A 1 169 ? -29.794 13.800 26.235 1.00 91.62 169 ARG A C 1
ATOM 1371 O O . ARG A 1 169 ? -30.579 14.734 26.381 1.00 91.62 169 ARG A O 1
ATOM 1378 N N . GLN A 1 170 ? -29.583 12.859 27.153 1.00 88.69 170 GLN A N 1
ATOM 1379 C CA . GLN A 1 170 ? -30.282 12.818 28.430 1.00 88.69 170 GLN A CA 1
ATOM 1380 C C . GLN A 1 170 ? -29.977 14.062 29.268 1.00 88.69 170 GLN A C 1
ATOM 1382 O O . GLN A 1 170 ? -30.897 14.741 29.713 1.00 88.69 170 GLN A O 1
ATOM 1387 N N . GLY A 1 171 ? -28.702 14.428 29.411 1.00 90.56 171 GLY A N 1
ATOM 1388 C CA . GLY A 1 171 ? -28.324 15.590 30.206 1.00 90.56 171 GLY A CA 1
ATOM 1389 C C . GLY A 1 171 ? -28.868 16.912 29.652 1.00 90.56 171 GLY A C 1
ATOM 1390 O O . GLY A 1 171 ? -29.238 17.794 30.422 1.00 90.56 171 GLY A O 1
ATOM 1391 N N . VAL A 1 172 ? -28.967 17.062 28.325 1.00 88.44 172 VAL A N 1
ATOM 1392 C CA . VAL A 1 172 ? -29.631 18.228 27.715 1.00 88.44 172 VAL A CA 1
ATOM 1393 C C . VAL A 1 172 ? -31.133 18.221 28.011 1.00 88.44 172 VAL A C 1
ATOM 1395 O O . VAL A 1 172 ? -31.675 19.271 28.352 1.00 88.44 172 VAL A O 1
ATOM 1398 N N . ALA A 1 173 ? -31.799 17.064 27.930 1.00 83.62 173 ALA A N 1
ATOM 1399 C CA . ALA A 1 173 ? -33.217 16.935 28.275 1.00 83.62 173 ALA A CA 1
ATOM 1400 C C . ALA A 1 173 ? -33.499 17.263 29.755 1.00 83.62 173 ALA A C 1
ATOM 1402 O O . ALA A 1 173 ? -34.535 17.839 30.074 1.00 83.62 173 ALA A O 1
ATOM 1403 N N . GLU A 1 174 ? -32.550 16.965 30.642 1.00 88.12 174 GLU A N 1
ATOM 1404 C CA . GLU A 1 174 ? -32.587 17.303 32.071 1.00 88.12 174 GLU A CA 1
ATOM 1405 C C . GLU A 1 174 ? -32.179 18.762 32.370 1.00 88.12 174 GLU A C 1
ATOM 1407 O O . GLU A 1 174 ? -32.192 19.191 33.524 1.00 88.12 174 GLU A O 1
ATOM 1412 N N . GLY A 1 175 ? -31.823 19.552 31.350 1.00 88.19 175 GLY A N 1
ATOM 1413 C CA . GLY A 1 175 ? -31.455 20.962 31.503 1.00 88.19 175 GLY A CA 1
ATOM 1414 C C . GLY A 1 175 ? -30.054 21.197 32.079 1.00 88.19 175 GLY A C 1
ATOM 1415 O O . GLY A 1 175 ? -29.778 22.278 32.605 1.00 88.19 175 GLY A O 1
ATOM 1416 N N . LEU A 1 176 ? -29.154 20.212 31.993 1.00 88.69 176 LEU A N 1
ATOM 1417 C CA . LEU A 1 176 ? -27.782 20.346 32.481 1.00 88.69 176 LEU A CA 1
ATOM 1418 C C . LEU A 1 176 ? -26.982 21.373 31.668 1.00 88.69 176 LEU A C 1
ATOM 1420 O O . LEU A 1 176 ? -27.041 21.448 30.440 1.00 88.69 176 LEU A O 1
ATOM 1424 N N . SER A 1 177 ? -26.146 22.138 32.369 1.00 90.06 177 SER A N 1
ATOM 1425 C CA . SER A 1 177 ? -25.208 23.069 31.739 1.00 90.06 177 SER A CA 1
ATOM 1426 C C . SER A 1 177 ? -24.066 22.337 31.021 1.00 90.06 177 SER A C 1
ATOM 1428 O O . SER A 1 177 ? -23.671 21.233 31.396 1.00 90.06 177 SER A O 1
ATOM 1430 N N . LEU A 1 178 ? -23.423 22.996 30.048 1.00 88.25 178 LEU A N 1
ATOM 1431 C CA . LEU A 1 178 ? -22.262 22.439 29.329 1.00 88.25 178 LEU A CA 1
ATOM 1432 C C . LEU A 1 178 ? -21.109 21.993 30.247 1.00 88.25 178 LEU A C 1
ATOM 1434 O O . LEU A 1 178 ? -20.368 21.082 29.888 1.00 88.25 178 LEU A O 1
ATOM 1438 N N . ASN A 1 179 ? -20.938 22.622 31.415 1.00 90.75 179 ASN A N 1
ATOM 1439 C CA . ASN A 1 179 ? -19.921 22.211 32.389 1.00 90.75 179 ASN A CA 1
ATOM 1440 C C . ASN A 1 179 ? -20.291 20.891 33.073 1.00 90.75 179 ASN A C 1
ATOM 1442 O O . ASN A 1 179 ? -19.428 20.034 33.244 1.00 90.75 179 ASN A O 1
ATOM 1446 N N . GLN A 1 180 ? -21.566 20.714 33.422 1.00 87.94 180 GLN A N 1
ATOM 1447 C CA . GLN A 1 180 ? -22.075 19.471 34.007 1.00 87.94 180 GLN A CA 1
ATOM 1448 C C . GLN A 1 180 ? -22.047 18.337 32.982 1.00 87.94 180 GLN A C 1
ATOM 1450 O O . GLN A 1 180 ? -21.563 17.256 33.294 1.00 87.94 180 GLN A O 1
ATOM 1455 N N . LEU A 1 181 ? -22.442 18.609 31.734 1.00 91.62 181 LEU A N 1
ATOM 1456 C CA . LEU A 1 181 ? -22.319 17.654 30.630 1.00 91.62 181 LEU A CA 1
ATOM 1457 C C . LEU A 1 181 ? -20.863 17.232 30.409 1.00 91.62 181 LEU A C 1
ATOM 1459 O O . LEU A 1 181 ? -20.571 16.058 30.223 1.00 91.62 181 LEU A O 1
ATOM 1463 N N . ALA A 1 182 ? -19.924 18.179 30.452 1.00 92.12 182 ALA A N 1
ATOM 1464 C CA . ALA A 1 182 ? -18.504 17.885 30.299 1.00 92.12 182 ALA A CA 1
ATOM 1465 C C . ALA A 1 182 ? -17.945 17.022 31.438 1.00 92.12 182 ALA A C 1
ATOM 1467 O O . ALA A 1 182 ? -17.151 16.118 31.174 1.00 92.12 182 ALA A O 1
ATOM 1468 N N . ALA A 1 183 ? -18.384 17.265 32.676 1.00 91.50 183 ALA A N 1
ATOM 1469 C CA . ALA A 1 183 ? -18.055 16.414 33.812 1.00 91.50 183 ALA A CA 1
ATOM 1470 C C . ALA A 1 183 ? -18.647 15.003 33.651 1.00 91.50 183 ALA A C 1
ATOM 1472 O O . ALA A 1 183 ? -17.924 14.032 33.861 1.00 91.50 183 ALA A O 1
ATOM 1473 N N . LEU A 1 184 ? -19.903 14.902 33.199 1.00 88.38 184 LEU A N 1
ATOM 1474 C CA . LEU A 1 184 ? -20.622 13.642 32.985 1.00 88.38 184 LEU A CA 1
ATOM 1475 C C . LEU A 1 184 ? -19.882 12.718 32.006 1.00 88.38 184 LEU A C 1
ATOM 1477 O O . LEU A 1 184 ? -19.544 11.595 32.358 1.00 88.38 184 LEU A O 1
ATOM 1481 N N . VAL A 1 185 ? -19.517 13.224 30.822 1.00 88.25 185 VAL A N 1
ATOM 1482 C CA . VAL A 1 185 ? -18.797 12.427 29.804 1.00 88.25 185 VAL A CA 1
ATOM 1483 C C . VAL A 1 185 ? -17.275 12.354 30.038 1.00 88.25 185 VAL A C 1
ATOM 1485 O O . VAL A 1 185 ? -16.521 11.751 29.258 1.00 88.25 185 VAL A O 1
ATOM 1488 N N . GLY A 1 186 ? -16.771 13.018 31.084 1.00 87.38 186 GLY A N 1
ATOM 1489 C CA . GLY A 1 186 ? -15.344 13.113 31.396 1.00 87.38 186 GLY A CA 1
ATOM 1490 C C . GLY A 1 186 ? -14.525 13.738 30.260 1.00 87.38 186 GLY A C 1
ATOM 1491 O O . GLY A 1 186 ? -13.543 13.149 29.793 1.00 87.38 186 GLY A O 1
ATOM 1492 N N . ARG A 1 187 ? -14.960 14.897 29.751 1.00 87.62 187 ARG A N 1
ATOM 1493 C CA . ARG A 1 187 ? -14.339 15.633 28.633 1.00 87.62 187 ARG A CA 1
ATOM 1494 C C . ARG A 1 187 ? -14.140 17.102 28.981 1.00 87.62 187 ARG A C 1
ATOM 1496 O O . ARG A 1 187 ? -14.691 17.618 29.943 1.00 87.62 187 ARG A O 1
ATOM 1503 N N . SER A 1 188 ? -13.361 17.810 28.164 1.00 90.62 188 SER A N 1
ATOM 1504 C CA . SER A 1 188 ? -13.283 19.265 28.289 1.00 90.62 188 SER A CA 1
ATOM 1505 C C . SER A 1 188 ? -14.587 19.912 27.822 1.00 90.62 188 SER A C 1
ATOM 1507 O O . SER A 1 188 ? -15.163 19.502 26.812 1.00 90.62 188 SER A O 1
ATOM 1509 N N . ARG A 1 189 ? -14.996 20.993 28.497 1.00 92.62 189 ARG A N 1
ATOM 1510 C CA . ARG A 1 189 ? -16.170 21.809 28.138 1.00 92.62 189 ARG A CA 1
ATOM 1511 C C . ARG A 1 189 ? -16.250 22.104 26.637 1.00 92.62 189 ARG A C 1
ATOM 1513 O O . ARG A 1 189 ? -17.295 21.918 26.025 1.00 92.62 189 ARG A O 1
ATOM 1520 N N . LYS A 1 190 ? -15.127 22.511 26.033 1.00 88.31 190 LYS A N 1
ATOM 1521 C CA . LYS A 1 190 ? -15.044 22.847 24.604 1.00 88.31 190 LYS A CA 1
ATOM 1522 C C . LYS A 1 190 ? -15.271 21.632 23.700 1.00 88.31 190 LYS A C 1
ATOM 1524 O O . LYS A 1 190 ? -15.941 21.746 22.680 1.00 88.31 190 LYS A O 1
ATOM 1529 N N . ALA A 1 191 ? -14.719 20.468 24.043 1.00 86.00 191 ALA A N 1
ATOM 1530 C CA . ALA A 1 191 ? -14.947 19.257 23.259 1.00 86.00 191 ALA A CA 1
ATOM 1531 C C . ALA A 1 191 ? -16.422 18.833 23.319 1.00 86.00 191 ALA A C 1
ATOM 1533 O O . ALA A 1 191 ? -16.989 18.476 22.286 1.00 86.00 191 ALA A O 1
ATOM 1534 N N . THR A 1 192 ? -17.031 18.928 24.503 1.00 91.75 192 THR A N 1
ATOM 1535 C CA . THR A 1 192 ? -18.451 18.644 24.728 1.00 91.75 192 THR A CA 1
ATOM 1536 C C . THR A 1 192 ? -19.351 19.592 23.943 1.00 91.75 192 THR A C 1
ATOM 1538 O O . THR A 1 192 ? -20.202 19.127 23.198 1.00 91.75 192 THR A O 1
ATOM 1541 N N . GLU A 1 193 ? -19.101 20.901 23.993 1.00 91.12 193 GLU A N 1
ATOM 1542 C CA . GLU A 1 193 ? -19.817 21.908 23.194 1.00 91.12 193 GLU A CA 1
ATOM 1543 C C . GLU A 1 193 ? -19.781 21.587 21.688 1.00 91.12 193 GLU A C 1
ATOM 1545 O O . GLU A 1 193 ? -20.817 21.523 21.024 1.00 91.12 193 GLU A O 1
ATOM 1550 N N . HIS A 1 194 ? -18.594 21.285 21.150 1.00 86.50 194 HIS A N 1
ATOM 1551 C CA . HIS A 1 194 ? -18.438 20.871 19.753 1.00 86.50 194 HIS A CA 1
ATOM 1552 C C . HIS A 1 194 ? -19.155 19.555 19.421 1.00 86.50 194 HIS A C 1
ATOM 1554 O O . HIS A 1 194 ? -19.500 19.329 18.256 1.00 86.50 194 HIS A O 1
ATOM 1560 N N . ARG A 1 195 ? -19.303 18.638 20.385 1.00 92.06 195 ARG A N 1
ATOM 1561 C CA . ARG A 1 195 ? -20.020 17.379 20.167 1.00 92.06 195 ARG A CA 1
ATOM 1562 C C . ARG A 1 195 ? -21.520 17.618 20.154 1.00 92.06 195 ARG A C 1
ATOM 1564 O O . ARG A 1 195 ? -22.118 17.294 19.138 1.00 92.06 195 ARG A O 1
ATOM 1571 N N . VAL A 1 196 ? -22.067 18.256 21.192 1.00 90.06 196 VAL A N 1
ATOM 1572 C CA . VAL A 1 196 ? -23.489 18.627 21.338 1.00 90.06 196 VAL A CA 1
ATOM 1573 C C . VAL A 1 196 ? -23.994 19.360 20.089 1.00 90.06 196 VAL A C 1
ATOM 1575 O O . VAL A 1 196 ? -25.044 19.009 19.556 1.00 90.06 196 VAL A O 1
ATOM 1578 N N . TYR A 1 197 ? -23.203 20.291 19.540 1.00 86.19 197 TYR A N 1
ATOM 1579 C CA . TYR A 1 197 ? -23.507 20.943 18.260 1.00 86.19 197 TYR A CA 1
ATOM 1580 C C . TYR A 1 197 ? -23.580 19.966 17.078 1.00 86.19 197 TYR A C 1
ATOM 1582 O O . TYR A 1 197 ? -24.541 19.980 16.315 1.00 86.19 197 TYR A O 1
ATOM 1590 N N . ARG A 1 198 ? -22.583 19.087 16.923 1.00 84.25 198 ARG A N 1
ATOM 1591 C CA . ARG A 1 198 ? -22.531 18.127 15.805 1.00 84.25 198 ARG A CA 1
ATOM 1592 C C . ARG A 1 198 ? -23.632 17.071 15.852 1.00 84.25 198 ARG A C 1
ATOM 1594 O O . ARG A 1 198 ? -24.001 16.575 14.796 1.00 84.25 198 ARG A O 1
ATOM 1601 N N . ILE A 1 199 ? -24.128 16.730 17.040 1.00 87.94 199 ILE A N 1
ATOM 1602 C CA . ILE A 1 199 ? -25.251 15.797 17.212 1.00 87.94 199 ILE A CA 1
ATOM 1603 C C . ILE A 1 199 ? -26.618 16.502 17.220 1.00 87.94 199 ILE A C 1
ATOM 1605 O O . ILE A 1 199 ? -27.626 15.860 17.492 1.00 87.94 199 ILE A O 1
ATOM 1609 N N . GLY A 1 200 ? -26.664 17.802 16.899 1.00 85.75 200 GLY A N 1
ATOM 1610 C CA . GLY A 1 200 ? -27.908 18.542 16.674 1.00 85.75 200 GLY A CA 1
ATOM 1611 C C . GLY A 1 200 ? -28.663 18.952 17.940 1.00 85.75 200 GLY A C 1
ATOM 1612 O O . GLY A 1 200 ? -29.821 19.339 17.851 1.00 85.75 200 GLY A O 1
ATOM 1613 N N . LEU A 1 201 ? -28.029 18.894 19.114 1.00 82.56 201 LEU A N 1
ATOM 1614 C CA . LEU A 1 201 ? -28.666 19.202 20.401 1.00 82.56 201 LEU A CA 1
ATOM 1615 C C . LEU A 1 201 ? -28.654 20.698 20.769 1.00 82.56 201 LEU A C 1
ATOM 1617 O O . LEU A 1 201 ? -29.056 21.072 21.866 1.00 82.56 201 LEU A O 1
ATOM 1621 N N . THR A 1 202 ? -28.182 21.570 19.878 1.00 70.06 202 THR A N 1
ATOM 1622 C CA . THR A 1 202 ? -28.206 23.030 20.058 1.00 70.06 202 THR A CA 1
ATOM 1623 C C . THR A 1 202 ? -28.601 23.723 18.758 1.00 70.06 202 THR A C 1
ATOM 1625 O O . THR A 1 202 ? -28.086 23.406 17.686 1.00 70.06 202 THR A O 1
ATOM 1628 N N . SER A 1 203 ? -29.506 24.698 18.864 1.00 50.69 203 SER A N 1
ATOM 1629 C CA . SER A 1 203 ? -29.984 25.554 17.776 1.00 50.69 203 SER A CA 1
ATOM 1630 C C . SER A 1 203 ? -29.191 26.872 17.704 1.00 50.69 203 SER A C 1
ATOM 1632 O O . SER A 1 203 ? -29.770 27.955 17.780 1.00 50.69 203 SER A O 1
ATOM 1634 N N . GLY A 1 204 ? -27.857 26.811 17.618 1.00 49.91 204 GLY A N 1
ATOM 1635 C CA . GLY A 1 204 ? -26.995 28.004 17.622 1.00 49.91 204 GLY A CA 1
ATOM 1636 C C . GLY A 1 204 ? -25.674 27.818 16.869 1.00 49.91 204 GLY A C 1
ATOM 1637 O O . GLY A 1 204 ? -25.190 26.699 16.741 1.00 49.91 204 GLY A O 1
ATOM 1638 N N . GLN A 1 205 ? -25.119 28.914 16.327 1.00 47.62 205 GLN A N 1
ATOM 1639 C CA . GLN A 1 205 ? -23.981 28.936 15.387 1.00 47.62 205 GLN A CA 1
ATOM 1640 C C . GLN A 1 205 ? -22.756 28.093 15.80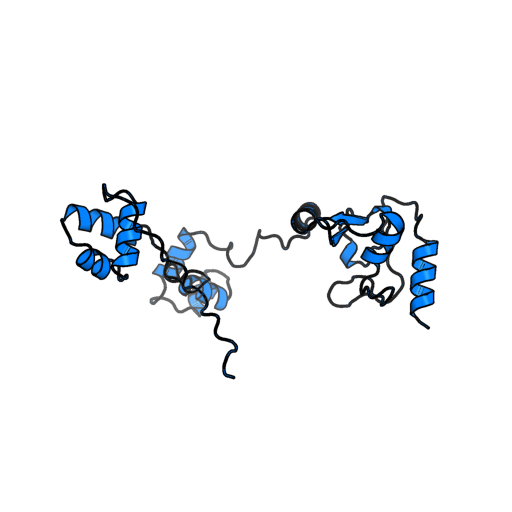1 1.00 47.62 205 GLN A C 1
ATOM 1642 O O . GLN A 1 205 ? -22.388 27.998 16.969 1.00 47.62 205 GLN A O 1
ATOM 1647 N N . ARG A 1 206 ? -22.072 27.550 14.780 1.00 44.81 206 ARG A N 1
ATOM 1648 C CA . ARG A 1 206 ? -20.823 26.774 14.865 1.00 44.81 206 ARG A CA 1
ATOM 1649 C C . ARG A 1 206 ? -19.758 27.486 15.727 1.00 44.81 206 ARG A C 1
ATOM 1651 O O . ARG A 1 206 ? -19.470 28.653 15.457 1.00 44.81 206 ARG A O 1
ATOM 1658 N N . PRO A 1 207 ? -19.071 26.792 16.658 1.00 54.16 207 PRO A N 1
ATOM 1659 C CA . PRO A 1 207 ? -17.943 27.372 17.386 1.00 54.16 207 PRO A CA 1
ATOM 1660 C C . PRO A 1 207 ? -16.809 27.771 16.430 1.00 54.16 207 PRO A C 1
ATOM 1662 O O . PRO A 1 207 ? -16.440 27.005 15.532 1.00 54.16 207 PRO A O 1
ATOM 1665 N N . THR A 1 208 ? -16.245 28.963 16.620 1.00 44.94 208 THR A N 1
ATOM 1666 C CA . THR A 1 208 ? -15.233 29.534 15.723 1.00 44.94 208 THR A CA 1
ATOM 1667 C C . THR A 1 208 ? -13.939 28.699 15.699 1.00 44.94 208 THR A C 1
ATOM 1669 O O . THR A 1 208 ? -13.448 28.267 16.752 1.00 44.94 208 THR A O 1
ATOM 1672 N N . PRO A 1 209 ? -13.356 28.435 14.511 1.00 42.00 209 PRO A N 1
ATOM 1673 C CA . PRO A 1 209 ? -12.075 27.740 14.409 1.00 42.00 209 PRO A CA 1
ATOM 1674 C C . PRO A 1 209 ? -10.956 28.565 15.068 1.00 42.00 209 PRO A C 1
ATOM 1676 O O . PRO A 1 209 ? -10.980 29.796 15.052 1.00 42.00 209 PRO A O 1
ATOM 1679 N N . LYS A 1 210 ? -9.972 27.888 15.680 1.00 39.88 210 LYS A N 1
ATOM 1680 C CA . LYS A 1 210 ? -8.796 28.548 16.277 1.00 39.88 210 LYS A CA 1
ATOM 1681 C C . LYS A 1 210 ? -8.053 29.330 15.183 1.00 39.88 210 LYS A C 1
ATOM 1683 O O . LYS A 1 210 ? -7.699 28.732 14.174 1.00 39.88 210 LYS A O 1
ATOM 1688 N N . LYS A 1 211 ? -7.775 30.623 15.411 1.00 40.31 211 LYS A N 1
ATOM 1689 C CA . LYS A 1 211 ? -6.804 31.387 14.608 1.00 40.31 211 LYS A CA 1
ATOM 1690 C C . LYS A 1 211 ? -5.466 30.646 14.620 1.00 40.31 211 LYS A C 1
ATOM 1692 O O . LYS A 1 211 ? -4.982 30.275 15.692 1.00 40.31 211 LYS A O 1
ATOM 1697 N N . GLU A 1 212 ? -4.898 30.430 13.441 1.00 35.97 212 GLU A N 1
ATOM 1698 C CA . GLU A 1 212 ? -3.535 29.933 13.287 1.00 35.97 212 GLU A CA 1
ATOM 1699 C C . GLU A 1 212 ? -2.585 30.875 14.036 1.00 35.97 212 GLU A C 1
ATOM 1701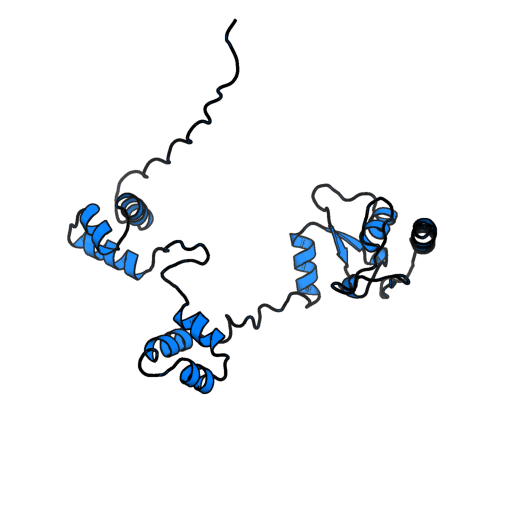 O O . GLU A 1 212 ? -2.653 32.099 13.901 1.00 35.97 212 GLU A O 1
ATOM 1706 N N . ARG A 1 213 ? -1.747 30.309 14.908 1.00 41.31 213 ARG A N 1
ATOM 1707 C CA . ARG A 1 213 ? -0.675 31.050 15.575 1.00 41.31 213 ARG A CA 1
ATOM 1708 C C . ARG A 1 213 ? 0.349 31.391 14.497 1.00 41.31 213 ARG A C 1
ATOM 1710 O O . ARG A 1 213 ? 1.094 30.508 14.084 1.00 41.31 213 ARG A O 1
ATOM 1717 N N . GLY A 1 214 ? 0.339 32.643 14.045 1.00 37.06 214 GLY A N 1
ATOM 1718 C CA . GLY A 1 214 ? 1.356 33.184 13.152 1.00 37.06 214 GLY A CA 1
ATOM 1719 C C . GLY A 1 214 ? 2.748 32.907 13.712 1.00 37.06 214 GLY A C 1
ATOM 1720 O O . GLY A 1 214 ? 3.014 33.163 14.889 1.00 37.06 214 GLY A O 1
ATOM 1721 N N . LEU A 1 215 ? 3.595 32.317 12.873 1.00 37.34 215 LEU A N 1
ATOM 1722 C CA . LEU A 1 215 ? 5.028 32.212 13.092 1.00 37.34 215 LEU A CA 1
ATOM 1723 C C . LEU A 1 215 ? 5.572 33.640 13.184 1.00 37.34 215 LEU A C 1
ATOM 1725 O O . LEU A 1 215 ? 5.484 34.403 12.229 1.00 37.34 215 LEU A O 1
ATOM 1729 N N . SER A 1 216 ? 6.068 34.012 14.358 1.00 38.31 216 SER A N 1
ATOM 1730 C CA . SER A 1 216 ? 6.849 35.226 14.554 1.00 38.31 216 SER A CA 1
ATOM 1731 C C . SER A 1 216 ? 8.167 35.088 13.788 1.00 38.31 216 SER A C 1
ATOM 1733 O O . SER A 1 216 ? 9.030 34.308 14.193 1.00 38.31 216 SER A O 1
ATOM 1735 N N . GLU A 1 217 ? 8.303 35.818 12.683 1.00 36.66 217 GLU A N 1
ATOM 1736 C CA . GLU A 1 217 ? 9.593 36.126 12.069 1.00 36.66 217 GLU A CA 1
ATOM 1737 C C . GLU A 1 217 ? 10.327 37.128 12.967 1.00 36.66 217 GLU A C 1
ATOM 1739 O O . GLU A 1 217 ? 9.979 38.305 13.019 1.00 36.66 217 GLU A O 1
ATOM 1744 N N . GLU A 1 218 ? 11.349 36.659 13.680 1.00 41.06 218 GLU A N 1
ATOM 1745 C CA . GLU A 1 218 ? 12.425 37.519 14.167 1.00 41.06 218 GLU A CA 1
ATOM 1746 C C . GLU A 1 218 ? 13.715 37.133 13.447 1.00 41.06 218 GLU A C 1
ATOM 1748 O O . GLU A 1 218 ? 14.267 36.059 13.684 1.00 41.06 218 GLU A O 1
ATOM 1753 N N . ALA A 1 219 ? 14.207 38.020 12.580 1.00 38.97 219 ALA A N 1
ATOM 1754 C CA . ALA A 1 219 ? 15.618 38.088 12.222 1.00 38.97 219 ALA A CA 1
ATOM 1755 C C . ALA A 1 219 ? 15.973 39.460 11.623 1.00 38.97 219 ALA A C 1
ATOM 1757 O O . ALA A 1 219 ? 15.598 39.774 10.498 1.00 38.97 219 ALA A O 1
ATOM 1758 N N . GLY A 1 220 ? 16.792 40.218 12.359 1.00 37.31 220 GLY A N 1
ATOM 1759 C CA . GLY A 1 220 ? 17.861 41.028 11.768 1.00 37.31 220 GLY A CA 1
ATOM 1760 C C . GLY A 1 220 ? 17.593 42.522 11.589 1.00 37.31 220 GLY A C 1
ATOM 1761 O O . GLY A 1 220 ? 17.091 42.951 10.559 1.00 37.31 220 GLY A O 1
ATOM 1762 N N . GLY A 1 221 ? 18.066 43.334 12.539 1.00 34.41 221 GLY A N 1
ATOM 1763 C CA . GLY A 1 221 ? 18.206 44.773 12.320 1.00 34.41 221 GLY A CA 1
ATOM 1764 C C . GLY A 1 221 ? 18.672 45.554 13.544 1.00 34.41 221 GLY A C 1
ATOM 1765 O O . GLY A 1 221 ? 17.869 46.220 14.190 1.00 34.41 221 GLY A O 1
ATOM 1766 N N . ARG A 1 222 ? 19.972 45.514 13.853 1.00 41.22 222 ARG A N 1
ATOM 1767 C CA . ARG A 1 222 ? 20.629 46.584 14.617 1.00 41.22 222 ARG A CA 1
ATOM 1768 C C . ARG A 1 222 ? 21.927 46.972 13.919 1.00 41.22 222 ARG A C 1
ATOM 1770 O O . ARG A 1 222 ? 22.871 46.188 13.887 1.00 41.22 222 ARG A O 1
ATOM 1777 N N . THR A 1 223 ? 21.881 48.153 13.314 1.00 49.59 223 THR A N 1
ATOM 1778 C CA . THR A 1 223 ? 23.012 49.053 13.056 1.00 49.59 223 THR A CA 1
ATOM 1779 C C . THR A 1 223 ? 23.621 49.541 14.359 1.00 49.59 223 THR A C 1
ATOM 1781 O O . THR A 1 223 ? 22.825 49.744 15.309 1.00 49.59 223 THR A O 1
#

InterPro domains:
  IPR044925 His-Me finger superfamily [SSF54060] (23-142)
  IPR044930 Homing endonuclease, His-Me finger superfamily [G3DSA:3.90.75.10] (27-123)

pLDDT: mean 78.9, std 18.59, range [34.41, 97.5]

Organism: NCBI:txid722472

Foldseek 3Di:
DPQVVLVVVLVVCLPPPDLPDFDAQPDDADPPQLFDADCYPNDGGSQVVSLCVNVNQADPQFNDWAFLVLCRSVHGNHNNRTDTHHPVRRVVSCVVNVNDPPPCDDLVPLDDPVRLVVLLVCPPVDDLVVSCVVSVHDSVSSVCSNPVPCQQPVPRDGDQDPVLVVLLVVCVVVVHDLVVNCVSSVHDSVVSVQVCVVVPVDPDDDDDDDDDDDDDDDDDDDD

Secondary structure (DSSP, 8-state):
-HHHHHHHHHHHTTT---SSS--B--S-B-TTT-PBB--GGG-SBHHHHHHHHHH-SPPTT--EEEETTSGGGGTB--GGGEEEE-HHHHHHHHHHTT-S--GGG-GGGSS-HHHHHHHHHTBTTB-HHHHHHHTTS-HHHHHHHHT--TTS-TTS--PPPHHHHHHHHHHHHTT--HHHHHHHTTS-HHHHHHHHHHTT---SPPPPPPPP-----------

Radius of gyration: 29.0 Å; chains: 1; bounding box: 67×71×64 Å